Protein AF-A0A1F6V9I6-F1 (afdb_monomer_lite)

Structure (mmCIF, N/CA/C/O backbone):
data_AF-A0A1F6V9I6-F1
#
_entry.id   AF-A0A1F6V9I6-F1
#
loop_
_atom_site.group_PDB
_atom_site.id
_atom_site.type_symbol
_atom_site.label_atom_id
_atom_site.label_alt_id
_atom_site.label_comp_id
_atom_site.label_asym_id
_atom_site.label_entity_id
_atom_site.label_seq_id
_atom_site.pdbx_PDB_ins_code
_atom_site.Cartn_x
_atom_site.Cartn_y
_atom_site.Cartn_z
_atom_site.occupancy
_atom_site.B_iso_or_equiv
_atom_site.auth_seq_id
_atom_site.auth_comp_id
_atom_site.auth_asym_id
_atom_site.auth_atom_id
_atom_site.pdbx_PDB_model_num
ATOM 1 N N . MET A 1 1 ? 4.305 24.380 83.249 1.00 54.69 1 MET A N 1
ATOM 2 C CA . MET A 1 1 ? 4.618 24.625 81.819 1.00 54.69 1 MET A CA 1
ATOM 3 C C . MET A 1 1 ? 4.677 23.326 81.005 1.00 54.69 1 MET A C 1
ATOM 5 O O . MET A 1 1 ? 4.136 23.290 79.911 1.00 54.69 1 MET A O 1
ATOM 9 N N . VAL A 1 2 ? 5.207 22.235 81.571 1.00 45.09 2 VAL A N 1
ATOM 10 C CA . VAL A 1 2 ? 5.324 20.909 80.924 1.00 45.09 2 VAL A CA 1
ATOM 11 C C . VAL A 1 2 ? 3.971 20.216 80.643 1.00 45.09 2 VAL A C 1
ATOM 13 O O . VAL A 1 2 ? 3.809 19.581 79.607 1.00 45.09 2 VAL A O 1
ATOM 16 N N . SER A 1 3 ? 2.940 20.412 81.479 1.00 45.44 3 SER A N 1
ATOM 17 C CA . SER A 1 3 ? 1.628 19.756 81.287 1.00 45.44 3 SER A CA 1
ATOM 18 C C . SER A 1 3 ? 0.784 20.307 80.125 1.00 45.44 3 SER A C 1
ATOM 20 O O . SER A 1 3 ? -0.089 19.604 79.619 1.00 45.44 3 SER A O 1
ATOM 22 N N . LYS A 1 4 ? 1.047 21.540 79.662 1.00 49.19 4 LYS A N 1
ATOM 23 C CA . LYS A 1 4 ? 0.379 22.122 78.479 1.00 49.19 4 LYS A CA 1
ATOM 24 C C . LYS A 1 4 ? 1.001 21.644 77.158 1.00 49.19 4 LYS A C 1
ATOM 26 O O . LYS A 1 4 ? 0.289 21.546 76.167 1.00 49.19 4 LYS A O 1
ATOM 31 N N . LEU A 1 5 ? 2.287 21.283 77.157 1.00 43.84 5 LEU A N 1
ATOM 32 C CA . LEU A 1 5 ? 2.992 20.750 75.982 1.00 43.84 5 LEU A CA 1
ATOM 33 C C . LEU A 1 5 ? 2.576 19.306 75.653 1.00 43.84 5 LEU A C 1
ATOM 35 O O . LEU A 1 5 ? 2.439 18.959 74.484 1.00 43.84 5 LEU A O 1
ATOM 39 N N . ILE A 1 6 ? 2.264 18.497 76.670 1.00 48.75 6 ILE A N 1
ATOM 40 C CA . ILE A 1 6 ? 1.869 17.089 76.492 1.00 48.75 6 ILE A CA 1
ATOM 41 C C . ILE A 1 6 ? 0.435 16.956 75.940 1.00 48.75 6 ILE A C 1
ATOM 43 O O . ILE A 1 6 ? 0.177 16.102 75.096 1.00 48.75 6 ILE A O 1
ATOM 47 N N . LYS A 1 7 ? -0.493 17.847 76.326 1.00 47.56 7 LYS A N 1
ATOM 48 C CA . LYS A 1 7 ? -1.860 17.866 75.761 1.00 47.56 7 LYS A CA 1
ATOM 49 C C . LYS A 1 7 ? -1.914 18.344 74.301 1.00 47.56 7 LYS A C 1
ATOM 51 O O . LYS A 1 7 ? -2.787 17.908 73.561 1.00 47.56 7 LYS A O 1
ATOM 56 N N . SER A 1 8 ? -0.983 19.203 73.879 1.00 44.88 8 SER A N 1
ATOM 57 C CA . SER A 1 8 ? -0.901 19.697 72.494 1.00 44.88 8 SER A CA 1
ATOM 58 C C . SER A 1 8 ? -0.361 18.632 71.530 1.00 44.88 8 SER A C 1
ATOM 60 O O . SER A 1 8 ? -0.883 18.465 70.431 1.00 44.88 8 SER A O 1
ATOM 62 N N . ALA A 1 9 ? 0.631 17.847 71.967 1.00 45.38 9 ALA A N 1
ATOM 63 C CA . ALA A 1 9 ? 1.192 16.757 71.170 1.00 45.38 9 ALA A CA 1
ATOM 64 C C . ALA A 1 9 ? 0.187 15.607 70.962 1.00 45.38 9 ALA A C 1
ATOM 66 O O . ALA A 1 9 ? 0.050 15.112 69.847 1.00 45.38 9 ALA A O 1
ATOM 67 N N . GLY A 1 10 ? -0.581 15.232 71.994 1.00 45.25 10 GLY A N 1
ATOM 68 C CA . GLY A 1 10 ? -1.571 14.147 71.902 1.00 45.25 10 GLY A CA 1
ATOM 69 C C . GLY A 1 10 ? -2.687 14.394 70.877 1.00 45.25 10 GLY A C 1
ATOM 70 O O . GLY A 1 10 ? -3.061 13.482 70.143 1.00 45.25 10 GLY A O 1
ATOM 71 N N . ASN A 1 11 ? -3.163 15.637 70.746 1.00 49.22 11 ASN A N 1
ATOM 72 C CA . ASN A 1 11 ? -4.188 15.984 69.754 1.00 49.22 11 ASN A CA 1
ATOM 73 C C . ASN A 1 11 ? -3.636 16.061 68.319 1.00 49.22 11 ASN A C 1
ATOM 75 O O . ASN A 1 11 ? -4.383 15.845 67.366 1.00 49.22 11 ASN A O 1
ATOM 79 N N . PHE A 1 12 ? -2.337 16.327 68.153 1.00 49.72 12 PHE A N 1
ATOM 80 C CA . PHE A 1 12 ? -1.690 16.347 66.839 1.00 49.72 12 PHE A CA 1
ATOM 81 C C . PHE A 1 12 ? -1.492 14.931 66.279 1.00 49.72 12 PHE A C 1
ATOM 83 O O . PHE A 1 12 ? -1.698 14.708 65.088 1.00 49.72 12 PHE A O 1
ATOM 90 N N . PHE A 1 13 ? -1.188 13.955 67.141 1.00 49.62 13 PHE A N 1
ATOM 91 C CA . PHE A 1 13 ? -1.059 12.550 66.738 1.00 49.62 13 PHE A CA 1
ATOM 92 C C . PHE A 1 13 ? -2.401 11.902 66.367 1.00 49.62 13 PHE A C 1
ATOM 94 O O . PHE A 1 13 ? -2.455 11.133 65.411 1.00 49.62 13 PHE A O 1
ATOM 101 N N . ILE A 1 14 ? -3.498 12.260 67.043 1.00 50.84 14 ILE A N 1
ATOM 102 C CA . ILE A 1 14 ? -4.840 11.740 66.718 1.00 50.84 14 ILE A CA 1
ATOM 103 C C . ILE A 1 14 ? -5.373 12.354 65.408 1.00 50.84 14 ILE A C 1
ATOM 105 O O . ILE A 1 14 ? -5.975 11.646 64.605 1.00 50.84 14 ILE A O 1
ATOM 109 N N . SER A 1 15 ? -5.082 13.632 65.132 1.00 47.75 15 SER A N 1
ATOM 110 C CA . SER A 1 15 ? -5.437 14.284 63.858 1.00 47.75 15 SER A CA 1
ATOM 111 C C . SER A 1 15 ? -4.600 13.761 62.675 1.00 47.75 15 SER A C 1
ATOM 113 O O . SER A 1 15 ? -5.128 13.534 61.588 1.00 47.75 15 SER A O 1
ATOM 115 N N . ALA A 1 16 ? -3.311 13.469 62.893 1.00 46.62 16 ALA A N 1
ATOM 116 C CA . ALA A 1 16 ? -2.439 12.876 61.876 1.00 46.62 16 ALA A CA 1
ATOM 117 C C . ALA A 1 16 ? -2.793 11.407 61.556 1.00 46.62 16 ALA A C 1
ATOM 119 O O . ALA A 1 16 ? -2.753 11.014 60.390 1.00 46.62 16 ALA A O 1
ATOM 120 N N . MET A 1 17 ? -3.214 10.607 62.548 1.00 49.53 17 MET A N 1
ATOM 121 C CA . MET A 1 17 ? -3.713 9.237 62.318 1.00 49.53 17 MET A CA 1
ATOM 122 C C . MET A 1 17 ? -5.068 9.201 61.595 1.00 49.53 17 MET A C 1
ATOM 124 O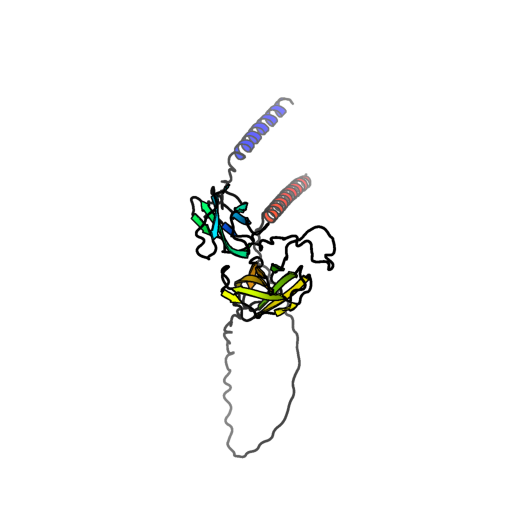 O . MET A 1 17 ? -5.318 8.281 60.813 1.00 49.53 17 MET A O 1
ATOM 128 N N . LEU A 1 18 ? -5.929 10.206 61.796 1.00 49.06 18 LEU A N 1
ATOM 129 C CA . LEU A 1 18 ? -7.195 10.317 61.062 1.00 49.06 18 LEU A CA 1
ATOM 130 C C . LEU A 1 18 ? -6.988 10.769 59.601 1.00 49.06 18 LEU A C 1
ATOM 132 O O . LEU A 1 18 ? -7.775 10.418 58.730 1.00 49.06 18 LEU A O 1
ATOM 136 N N . PHE A 1 19 ? -5.904 11.498 59.307 1.00 44.12 19 PHE A N 1
ATOM 137 C CA . PHE A 1 19 ? -5.571 11.923 57.940 1.00 44.12 19 PHE A CA 1
ATOM 138 C C . PHE A 1 19 ? -4.830 10.836 57.137 1.00 44.12 19 PHE A C 1
ATOM 140 O O . PHE A 1 19 ? -5.019 10.727 55.928 1.00 44.12 19 PHE A O 1
ATOM 147 N N . MET A 1 20 ? -4.046 9.971 57.797 1.00 46.97 20 MET A N 1
ATOM 148 C CA . MET A 1 20 ? -3.380 8.829 57.143 1.00 46.97 20 MET A CA 1
ATOM 149 C C . MET A 1 20 ? -4.317 7.654 56.828 1.00 46.97 20 MET A C 1
ATOM 151 O O . MET A 1 20 ? -4.019 6.862 55.940 1.00 46.97 20 MET A O 1
ATOM 155 N N . THR A 1 21 ? -5.465 7.551 57.500 1.00 48.53 21 THR A N 1
ATOM 156 C CA . THR A 1 21 ? -6.497 6.544 57.185 1.00 48.53 21 THR A CA 1
ATOM 157 C C . THR A 1 21 ? -7.455 6.995 56.076 1.00 48.53 21 THR A C 1
ATOM 159 O O . THR A 1 21 ? -8.122 6.157 55.475 1.00 48.53 21 THR A O 1
ATOM 162 N N . PHE A 1 22 ? -7.461 8.285 55.718 1.00 46.94 22 PHE A N 1
ATOM 163 C CA . PHE A 1 22 ? -8.220 8.807 54.574 1.00 46.94 22 PHE A CA 1
ATOM 164 C C . PHE A 1 22 ? -7.444 8.749 53.243 1.00 46.94 22 PHE A C 1
ATOM 166 O O . PHE A 1 22 ? -8.030 8.890 52.174 1.00 46.94 22 PHE A O 1
ATOM 173 N N . LEU A 1 23 ? -6.137 8.458 53.282 1.00 45.91 23 LEU A N 1
ATOM 174 C CA . LEU A 1 23 ? -5.317 8.194 52.091 1.00 45.91 23 LEU A CA 1
ATOM 175 C C . LEU A 1 23 ? -5.289 6.702 51.694 1.00 45.91 23 LEU A C 1
ATOM 177 O O . LEU A 1 23 ? -4.452 6.290 50.897 1.00 45.91 23 LEU A O 1
ATOM 181 N N . GLY A 1 24 ? -6.173 5.884 52.276 1.00 51.41 24 GLY A N 1
ATOM 182 C CA . GLY A 1 24 ? -6.215 4.433 52.080 1.00 51.41 24 GLY A CA 1
ATOM 183 C C . GLY A 1 24 ? -7.187 3.927 51.010 1.00 51.41 24 GLY A C 1
ATOM 184 O O . GLY A 1 24 ? -7.148 2.740 50.709 1.00 51.41 24 GLY A O 1
ATOM 185 N N . VAL A 1 25 ? -8.064 4.763 50.432 1.00 56.50 25 VAL A N 1
ATOM 186 C CA . VAL A 1 25 ? -9.070 4.284 49.454 1.00 56.50 25 VAL A CA 1
ATOM 187 C C . VAL A 1 25 ? -9.441 5.323 48.386 1.00 56.50 25 VAL A C 1
ATOM 189 O O . VAL A 1 25 ? -10.599 5.463 48.011 1.00 56.50 25 VAL A O 1
ATOM 192 N N . LEU A 1 26 ? -8.461 6.033 47.824 1.00 46.31 26 LEU A N 1
ATOM 193 C CA . LEU A 1 26 ? -8.601 6.501 46.437 1.00 46.31 26 LEU A CA 1
ATOM 194 C C . LEU A 1 26 ? -7.887 5.504 45.523 1.00 46.31 26 LEU A C 1
ATOM 196 O O . LEU A 1 26 ? -6.981 5.847 44.769 1.00 46.31 26 LEU A O 1
ATOM 200 N N . SER A 1 27 ? -8.294 4.234 45.619 1.00 51.44 27 SER A N 1
ATOM 201 C CA . SER A 1 27 ? -8.120 3.312 44.504 1.00 51.44 27 SER A CA 1
ATOM 202 C C . SER A 1 27 ? -9.088 3.797 43.434 1.00 51.44 27 SER A C 1
ATOM 204 O O . SER A 1 27 ? -10.265 3.444 43.428 1.00 51.44 27 SER A O 1
ATOM 206 N N . PHE A 1 28 ? -8.618 4.701 42.576 1.00 59.03 28 PHE A N 1
ATOM 207 C CA . PHE A 1 28 ? -9.262 4.863 41.287 1.00 59.03 28 PHE A CA 1
ATOM 208 C C . PHE A 1 28 ? -9.167 3.488 40.630 1.00 59.03 28 PHE A C 1
ATOM 210 O O . PHE A 1 28 ? -8.044 2.978 40.517 1.00 59.03 28 PHE A O 1
ATOM 217 N N . PRO A 1 29 ? -10.287 2.839 40.268 1.00 54.62 29 PRO A N 1
ATOM 218 C CA . PRO A 1 29 ? -10.189 1.645 39.455 1.00 54.62 29 PRO A CA 1
ATOM 219 C C . PRO A 1 29 ? -9.348 2.036 38.244 1.00 54.62 29 PRO A C 1
ATOM 221 O O . PRO A 1 29 ? -9.664 3.005 37.549 1.00 54.62 29 PRO A O 1
ATOM 224 N N . ILE A 1 30 ? -8.236 1.332 38.033 1.00 54.12 30 ILE A N 1
ATOM 225 C CA . ILE A 1 30 ? -7.592 1.347 36.728 1.00 54.12 30 ILE A CA 1
ATOM 226 C C . ILE A 1 30 ? -8.654 0.745 35.820 1.00 54.12 30 ILE A C 1
ATOM 228 O O . ILE A 1 30 ? -8.862 -0.466 35.812 1.00 54.12 30 ILE A O 1
ATOM 232 N N . VAL A 1 31 ? -9.404 1.604 35.136 1.00 57.91 31 VAL A N 1
ATOM 233 C CA . VAL A 1 31 ? -10.254 1.177 34.036 1.00 57.91 31 VAL A CA 1
ATOM 234 C C . VAL A 1 31 ? -9.270 0.813 32.936 1.00 57.91 31 VAL A C 1
ATOM 236 O O . VAL A 1 31 ? -8.832 1.665 32.166 1.00 57.91 31 VAL A O 1
ATOM 239 N N . ALA A 1 32 ? -8.815 -0.439 32.950 1.00 63.69 32 ALA A N 1
ATOM 240 C CA . ALA A 1 32 ? -8.103 -1.001 31.821 1.00 63.69 32 ALA A CA 1
ATOM 241 C C . ALA A 1 32 ? -9.049 -0.892 30.621 1.00 63.69 32 ALA A C 1
ATOM 243 O O . ALA A 1 32 ? -10.215 -1.282 30.723 1.00 63.69 32 ALA A O 1
ATOM 244 N N . LYS A 1 33 ? -8.570 -0.300 29.519 1.00 69.56 33 LYS A N 1
ATOM 245 C CA . LYS A 1 33 ? -9.283 -0.331 28.237 1.00 69.56 33 LYS A CA 1
ATOM 246 C C . LYS A 1 33 ? -9.625 -1.802 27.975 1.00 69.56 33 LYS A C 1
ATOM 248 O O . LYS A 1 33 ? -8.724 -2.638 28.041 1.00 69.56 33 LYS A O 1
ATOM 253 N N . ALA A 1 34 ? -10.909 -2.104 27.779 1.00 84.56 34 ALA A N 1
ATOM 254 C CA . ALA A 1 34 ? -11.326 -3.447 27.399 1.00 84.56 34 ALA A CA 1
ATOM 255 C C . ALA A 1 34 ? -10.571 -3.849 26.126 1.00 84.56 34 ALA A C 1
ATOM 257 O O . ALA A 1 34 ? -10.345 -2.994 25.265 1.00 84.56 34 ALA A O 1
ATOM 258 N N . ALA A 1 35 ? -10.139 -5.106 26.061 1.00 91.94 35 ALA A N 1
ATOM 259 C CA . ALA A 1 35 ? -9.544 -5.634 24.846 1.00 91.94 35 ALA A CA 1
ATOM 260 C C . ALA A 1 35 ? -10.548 -5.543 23.687 1.00 91.94 35 ALA A C 1
ATOM 262 O O . ALA A 1 35 ? -11.757 -5.572 23.915 1.00 91.94 35 ALA A O 1
ATOM 263 N N . ASP A 1 36 ? -10.025 -5.393 22.477 1.00 94.69 36 ASP A N 1
ATOM 264 C CA . ASP A 1 36 ? -10.797 -5.346 21.237 1.00 94.69 36 ASP A CA 1
ATOM 265 C C . ASP A 1 36 ? -10.050 -6.137 20.153 1.00 94.69 36 ASP A C 1
ATOM 267 O O . ASP A 1 36 ? -8.875 -6.497 20.336 1.00 94.69 36 ASP A O 1
ATOM 271 N N . GLU A 1 37 ? -10.712 -6.384 19.024 1.00 94.62 37 GLU A N 1
ATOM 272 C CA . GLU A 1 37 ? -10.066 -6.969 17.848 1.00 94.62 37 GLU A CA 1
ATOM 273 C C . GLU A 1 37 ? -8.861 -6.107 17.410 1.00 94.62 37 GLU A C 1
ATOM 275 O O . GLU A 1 37 ? -8.811 -4.900 17.690 1.00 94.62 37 GLU A O 1
ATOM 280 N N . PRO A 1 38 ? -7.827 -6.694 16.787 1.00 97.81 38 PRO A N 1
ATOM 281 C CA . PRO A 1 38 ? -6.629 -5.938 16.445 1.00 97.81 38 PRO A CA 1
ATOM 282 C C . PRO A 1 38 ? -6.897 -4.913 15.327 1.00 97.81 38 PRO A C 1
ATOM 284 O O . PRO A 1 38 ? -7.819 -5.072 14.542 1.00 97.81 38 PRO A O 1
ATOM 287 N N . ASP A 1 39 ? -6.070 -3.870 15.226 1.00 95.50 39 ASP A N 1
ATOM 288 C CA . ASP A 1 39 ? -6.073 -2.914 14.100 1.00 95.50 39 ASP A CA 1
ATOM 289 C C . ASP A 1 39 ? -4.791 -3.077 13.273 1.00 95.50 39 ASP A C 1
ATOM 291 O O . ASP A 1 39 ? -3.678 -2.840 13.758 1.00 95.50 39 ASP A O 1
ATOM 295 N N . THR A 1 40 ? -4.943 -3.503 12.022 1.00 96.94 40 THR A N 1
ATOM 296 C CA . THR A 1 40 ? -3.872 -3.952 11.135 1.00 96.94 40 THR A CA 1
ATOM 297 C C . THR A 1 40 ? -3.761 -3.086 9.888 1.00 96.94 40 THR A C 1
ATOM 299 O O . THR A 1 40 ? -4.678 -2.909 9.092 1.00 96.94 40 THR A O 1
ATOM 302 N N . THR A 1 41 ? -2.550 -2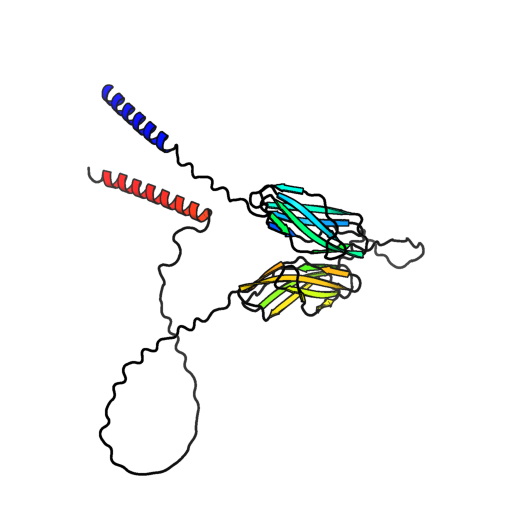.597 9.634 1.00 88.00 41 THR A N 1
ATOM 303 C CA . THR A 1 41 ? -2.209 -1.829 8.436 1.00 88.00 41 THR A CA 1
ATOM 304 C C . THR A 1 41 ? -1.101 -2.523 7.648 1.00 88.00 41 THR A C 1
ATOM 306 O O . THR A 1 41 ? 0.041 -2.608 8.110 1.00 88.00 41 THR A O 1
ATOM 309 N N . THR A 1 42 ? -1.402 -2.936 6.415 1.00 91.56 42 THR A N 1
ATOM 310 C CA . THR A 1 42 ? -0.388 -3.348 5.432 1.00 91.56 42 THR A CA 1
ATOM 311 C C . THR A 1 42 ? 0.388 -2.125 4.939 1.00 91.56 42 THR A C 1
ATOM 313 O O . THR A 1 42 ? -0.203 -1.098 4.602 1.00 91.56 42 THR A O 1
ATOM 316 N N . ARG A 1 43 ? 1.719 -2.219 4.872 1.00 85.00 43 ARG A N 1
ATOM 317 C CA . ARG A 1 43 ? 2.610 -1.166 4.367 1.00 85.00 43 ARG A CA 1
ATOM 318 C C . ARG A 1 43 ? 3.404 -1.659 3.165 1.00 85.00 43 ARG A C 1
ATOM 320 O O . ARG A 1 43 ? 3.589 -2.856 2.985 1.00 85.00 43 ARG A O 1
ATOM 327 N N . SER A 1 44 ? 3.869 -0.722 2.344 1.00 77.94 44 SER A N 1
ATOM 328 C CA . SER A 1 44 ? 4.604 -1.013 1.110 1.00 77.94 44 SER A CA 1
ATOM 329 C C . SER A 1 44 ? 5.800 -1.932 1.355 1.00 77.94 44 SER A C 1
ATOM 331 O O . SER A 1 44 ? 6.508 -1.789 2.355 1.00 77.94 44 SER A O 1
ATOM 333 N N . ALA A 1 45 ? 6.016 -2.876 0.438 1.00 78.50 45 ALA A N 1
ATOM 334 C CA . ALA A 1 45 ? 7.180 -3.749 0.475 1.00 78.50 45 ALA A CA 1
ATOM 335 C C . ALA A 1 45 ? 8.462 -2.942 0.213 1.00 78.50 45 ALA A C 1
ATOM 337 O O . ALA A 1 45 ? 8.442 -1.926 -0.485 1.00 78.50 45 ALA A O 1
ATOM 338 N N . THR A 1 46 ? 9.572 -3.390 0.785 1.00 78.81 46 THR A N 1
ATOM 339 C CA . THR A 1 46 ? 10.900 -2.777 0.647 1.00 78.81 46 THR A CA 1
ATOM 340 C C . THR A 1 46 ? 11.935 -3.848 0.316 1.00 78.81 46 THR A C 1
ATOM 342 O O . THR A 1 46 ? 11.640 -5.041 0.392 1.00 78.81 46 THR A O 1
ATOM 345 N N . ASN A 1 47 ? 13.154 -3.439 -0.060 1.00 76.00 47 ASN A N 1
ATOM 346 C CA . ASN A 1 47 ? 14.261 -4.350 -0.395 1.00 76.00 47 ASN A CA 1
ATOM 347 C C . ASN A 1 47 ? 13.832 -5.482 -1.346 1.00 76.00 47 ASN A C 1
ATOM 349 O O . ASN A 1 47 ? 14.145 -6.654 -1.109 1.00 76.00 47 ASN A O 1
ATOM 353 N N . VAL A 1 48 ? 13.056 -5.110 -2.364 1.00 81.38 48 VAL A N 1
ATOM 354 C CA . VAL A 1 48 ? 12.625 -6.011 -3.426 1.00 81.38 48 VAL A CA 1
ATOM 355 C C . VAL A 1 48 ? 13.838 -6.312 -4.296 1.00 81.38 48 VAL A C 1
ATOM 357 O O . VAL A 1 48 ? 14.602 -5.409 -4.616 1.00 81.38 48 VAL A O 1
ATOM 360 N N . THR A 1 49 ? 14.038 -7.589 -4.590 1.00 82.25 49 THR A N 1
ATOM 361 C CA . THR A 1 49 ? 15.017 -8.085 -5.552 1.00 82.25 49 THR A CA 1
ATOM 362 C C . THR A 1 49 ? 14.282 -8.937 -6.589 1.00 82.25 49 THR A C 1
ATOM 364 O O . THR A 1 49 ? 13.061 -9.099 -6.541 1.00 82.25 49 THR A O 1
ATOM 367 N N . ASP A 1 50 ? 15.017 -9.519 -7.520 1.00 82.06 50 ASP A N 1
ATOM 368 C CA . ASP A 1 50 ? 14.568 -10.569 -8.437 1.00 82.06 50 ASP A CA 1
ATOM 369 C C . ASP A 1 50 ? 13.961 -11.804 -7.739 1.00 82.06 50 ASP A C 1
ATOM 371 O O . ASP A 1 50 ? 12.964 -12.353 -8.207 1.00 82.06 50 ASP A O 1
ATOM 375 N N . GLU A 1 51 ? 14.508 -12.207 -6.590 1.00 91.25 51 GLU A N 1
ATOM 376 C CA . GLU A 1 51 ? 14.116 -13.440 -5.888 1.00 91.25 51 GLU A CA 1
ATOM 377 C C . GLU A 1 51 ? 13.497 -13.223 -4.493 1.00 91.25 51 GLU A C 1
ATOM 379 O O . GLU A 1 51 ? 13.171 -14.190 -3.792 1.00 91.25 51 GLU A O 1
ATOM 384 N N . SER A 1 52 ? 13.353 -11.975 -4.031 1.00 89.81 52 SER A N 1
ATOM 385 C CA . SER A 1 52 ? 12.944 -11.692 -2.647 1.00 89.81 52 SER A CA 1
ATOM 386 C C . SER A 1 52 ? 12.282 -10.331 -2.442 1.00 89.81 52 SER A C 1
ATOM 388 O O . SER A 1 52 ? 12.415 -9.433 -3.263 1.00 89.81 52 SER A O 1
ATOM 390 N N . ALA A 1 53 ? 11.591 -10.160 -1.314 1.00 87.19 53 ALA A N 1
ATOM 391 C CA . ALA A 1 53 ? 11.080 -8.867 -0.856 1.00 87.19 53 ALA A CA 1
ATOM 392 C C . ALA A 1 53 ? 10.914 -8.851 0.669 1.00 87.19 53 ALA A C 1
ATOM 394 O O . ALA A 1 53 ? 10.765 -9.903 1.290 1.00 87.19 53 ALA A O 1
ATOM 395 N N . VAL A 1 54 ? 10.923 -7.666 1.283 1.00 89.88 54 VAL A N 1
ATOM 396 C CA . VAL A 1 54 ? 10.547 -7.466 2.692 1.00 89.88 54 VAL A CA 1
ATOM 397 C C . VAL A 1 54 ? 9.132 -6.897 2.747 1.00 89.88 54 VAL A C 1
ATOM 399 O O . VAL A 1 54 ? 8.883 -5.793 2.264 1.00 89.88 54 VAL A O 1
ATOM 402 N N . LEU A 1 55 ? 8.201 -7.658 3.322 1.00 95.38 55 LEU A N 1
ATOM 403 C CA . LEU A 1 55 ? 6.822 -7.237 3.561 1.00 95.38 55 LEU A CA 1
ATOM 404 C C . LEU A 1 55 ? 6.752 -6.463 4.876 1.00 95.38 55 LEU A C 1
ATOM 406 O O . LEU A 1 55 ? 7.354 -6.888 5.858 1.00 95.38 55 LEU A O 1
ATOM 410 N N . ASN A 1 56 ? 6.022 -5.345 4.905 1.00 89.56 56 ASN A N 1
ATOM 411 C CA . ASN A 1 56 ? 5.970 -4.445 6.059 1.00 89.56 56 ASN A CA 1
ATOM 412 C C . ASN A 1 56 ? 4.531 -4.273 6.564 1.00 89.56 56 ASN A C 1
ATOM 414 O O . ASN A 1 56 ? 3.590 -4.153 5.778 1.00 89.56 56 ASN A O 1
ATOM 418 N N . GLY A 1 57 ? 4.358 -4.192 7.882 1.00 93.69 57 GLY A N 1
ATOM 419 C CA . GLY A 1 57 ? 3.054 -4.057 8.523 1.00 93.69 57 GLY A CA 1
ATOM 420 C C . GLY A 1 57 ? 3.113 -3.288 9.841 1.00 93.69 57 GLY A C 1
ATOM 421 O O . GLY A 1 57 ? 4.174 -3.089 10.439 1.00 93.69 57 GLY A O 1
ATOM 422 N N . ARG A 1 58 ? 1.950 -2.822 10.295 1.00 94.81 58 ARG A N 1
ATOM 423 C CA . ARG A 1 58 ? 1.734 -2.259 11.633 1.00 94.81 58 ARG A CA 1
ATOM 424 C C . ARG A 1 58 ? 0.481 -2.880 12.223 1.00 94.81 58 ARG A C 1
ATOM 426 O O . ARG A 1 58 ? -0.529 -2.926 11.536 1.00 94.81 58 ARG A O 1
ATOM 433 N N . VAL A 1 59 ? 0.555 -3.290 13.481 1.00 98.12 59 VAL A N 1
ATOM 434 C CA . VAL A 1 59 ? -0.570 -3.863 14.224 1.00 98.12 59 VAL A CA 1
ATOM 435 C C . VAL A 1 59 ? -0.699 -3.146 15.557 1.00 98.12 59 VAL A C 1
ATOM 437 O O . VAL A 1 59 ? 0.313 -2.882 16.208 1.00 98.12 59 VAL A O 1
ATOM 440 N N . ASP A 1 60 ? -1.921 -2.825 15.958 1.00 96.69 60 ASP A N 1
ATOM 441 C CA . ASP A 1 60 ? -2.292 -2.523 17.336 1.00 96.69 60 ASP A CA 1
ATOM 442 C C . ASP A 1 60 ? -3.104 -3.686 17.904 1.00 96.69 60 ASP A C 1
ATOM 444 O O . ASP A 1 60 ? -4.189 -3.977 17.415 1.00 96.69 60 ASP A O 1
ATOM 448 N N . GLY A 1 61 ? -2.576 -4.359 18.931 1.00 96.19 61 GLY A N 1
ATOM 449 C CA . GLY A 1 61 ? -3.268 -5.477 19.578 1.00 96.19 61 GLY A CA 1
ATOM 450 C C . GLY A 1 61 ? -4.458 -5.069 20.450 1.00 96.19 61 GLY A C 1
ATOM 451 O O . GLY A 1 61 ? -5.086 -5.929 21.063 1.00 96.19 61 GLY A O 1
ATOM 452 N N . ASN A 1 62 ? -4.740 -3.766 20.565 1.00 95.38 62 ASN A N 1
ATOM 453 C CA . ASN A 1 62 ? -5.914 -3.212 21.239 1.00 95.38 62 ASN A CA 1
ATOM 454 C C . ASN A 1 62 ? -6.138 -3.701 22.682 1.00 95.38 62 ASN A C 1
ATOM 456 O O . ASN A 1 62 ? -7.253 -3.674 23.193 1.00 95.38 62 ASN A O 1
ATOM 460 N N . GLY A 1 63 ? -5.068 -4.060 23.395 1.00 94.31 63 GLY A N 1
ATOM 461 C CA . GLY A 1 63 ? -5.131 -4.526 24.780 1.00 94.31 63 GLY A CA 1
ATOM 462 C C . GLY A 1 63 ? -5.138 -6.049 24.951 1.00 94.31 63 GLY A C 1
ATOM 463 O O . GLY A 1 63 ? -4.935 -6.500 26.078 1.00 94.31 63 GLY A O 1
ATOM 464 N N . ALA A 1 64 ? -5.256 -6.835 23.876 1.00 96.25 64 ALA A N 1
ATOM 465 C CA . ALA A 1 64 ? -5.167 -8.299 23.897 1.00 96.25 64 ALA A CA 1
ATOM 466 C C . ALA A 1 64 ? -3.883 -8.820 23.240 1.00 96.25 64 ALA A C 1
ATOM 468 O O . ALA A 1 64 ? -3.338 -8.232 22.308 1.00 96.25 64 ALA A O 1
ATOM 469 N N . TYR A 1 65 ? -3.368 -9.943 23.740 1.00 97.50 65 TYR A N 1
ATOM 470 C CA . TYR A 1 65 ? -2.154 -10.552 23.203 1.00 97.50 65 TYR A CA 1
ATOM 471 C C . TYR A 1 65 ? -2.383 -11.023 21.761 1.00 97.50 65 TYR A C 1
ATOM 473 O O . TYR A 1 65 ? -3.180 -11.923 21.528 1.00 97.50 65 TYR A O 1
ATOM 481 N N . THR A 1 66 ? -1.693 -10.390 20.812 1.00 98.38 66 THR A N 1
ATOM 482 C CA . THR A 1 66 ? -1.980 -10.514 19.377 1.00 98.38 66 THR A CA 1
ATOM 483 C C . THR A 1 66 ? -0.817 -11.153 18.616 1.00 98.38 66 THR A C 1
ATOM 485 O O . THR A 1 66 ? 0.356 -10.840 18.878 1.00 98.38 66 THR A O 1
ATOM 488 N N . TYR A 1 67 ? -1.151 -12.004 17.646 1.00 98.50 67 TYR A N 1
ATOM 489 C CA . TYR A 1 67 ? -0.243 -12.553 16.636 1.00 98.50 67 TYR A CA 1
ATOM 490 C C . TYR A 1 67 ? -0.486 -11.881 15.284 1.00 98.50 67 TYR A C 1
ATOM 492 O O . TYR A 1 67 ? -1.585 -11.400 15.027 1.00 98.50 67 TYR A O 1
ATOM 500 N N . ALA A 1 68 ? 0.532 -11.832 14.425 1.00 98.62 68 ALA A N 1
ATOM 501 C CA . ALA A 1 68 ? 0.405 -11.278 13.081 1.00 98.62 68 ALA A CA 1
ATOM 502 C C . ALA A 1 68 ? 1.265 -12.018 12.057 1.00 98.62 68 ALA A C 1
ATOM 504 O O . ALA A 1 68 ? 2.338 -12.515 12.390 1.00 98.62 68 ALA A O 1
ATOM 505 N N . TRP A 1 69 ? 0.823 -12.033 10.804 1.00 98.75 69 TRP A N 1
ATOM 506 C CA . TRP A 1 69 ? 1.536 -12.622 9.669 1.00 98.75 69 TRP A CA 1
ATOM 507 C C . TRP A 1 69 ? 1.204 -11.866 8.379 1.00 98.75 69 TRP A C 1
ATOM 509 O O . TRP A 1 69 ? 0.413 -10.917 8.377 1.00 98.75 69 TRP A O 1
ATOM 519 N N . PHE A 1 70 ? 1.826 -12.267 7.272 1.00 98.75 70 PHE A N 1
ATOM 520 C CA . PHE A 1 70 ? 1.428 -11.834 5.938 1.00 98.75 70 PHE A CA 1
ATOM 521 C C . PHE A 1 70 ? 0.855 -13.001 5.148 1.00 98.75 70 PHE A C 1
ATOM 523 O O . PHE A 1 70 ? 1.440 -14.081 5.118 1.00 98.75 70 PHE A O 1
ATOM 530 N N . GLU A 1 71 ? -0.237 -12.740 4.441 1.00 98.50 71 GLU A N 1
ATOM 531 C CA . GLU A 1 71 ? -0.667 -13.556 3.309 1.00 98.50 71 GLU A CA 1
ATOM 532 C C . GLU A 1 71 ? -0.158 -12.917 2.019 1.00 98.50 71 GLU A C 1
ATOM 534 O O . GLU A 1 71 ? -0.147 -11.686 1.896 1.00 98.50 71 GLU A O 1
ATOM 539 N N . TRP A 1 72 ? 0.273 -13.729 1.061 1.00 98.12 72 TRP A N 1
ATOM 540 C CA . TRP A 1 72 ? 0.843 -13.263 -0.196 1.00 98.12 72 TRP A CA 1
ATOM 541 C C . TRP A 1 72 ? 0.616 -14.260 -1.335 1.00 98.12 72 TRP A C 1
ATOM 543 O O . TRP A 1 72 ? 0.225 -15.400 -1.121 1.00 98.12 72 TRP A O 1
ATOM 553 N N . GLY A 1 73 ? 0.810 -13.820 -2.574 1.00 95.31 73 GLY A N 1
ATOM 554 C CA . GLY A 1 73 ? 0.643 -14.672 -3.750 1.00 95.31 73 GLY A CA 1
ATOM 555 C C . GLY A 1 73 ? 0.889 -13.920 -5.051 1.00 95.31 73 GLY A C 1
ATOM 556 O O . GLY A 1 73 ? 1.123 -12.713 -5.050 1.00 95.31 73 GLY A O 1
ATOM 557 N N . ARG A 1 74 ? 0.847 -14.624 -6.184 1.00 91.12 74 ARG A N 1
ATOM 558 C CA . ARG A 1 74 ? 0.927 -14.010 -7.532 1.00 91.12 74 ARG A CA 1
ATOM 559 C C . ARG A 1 74 ? -0.423 -13.458 -8.008 1.00 91.12 74 ARG A C 1
ATOM 561 O O . ARG A 1 74 ? -0.499 -12.724 -8.991 1.00 91.12 74 ARG A O 1
ATOM 568 N N . ASP A 1 75 ? -1.461 -13.766 -7.248 1.00 87.25 75 ASP A N 1
ATOM 569 C CA . ASP A 1 75 ? -2.866 -13.528 -7.516 1.00 87.25 75 ASP A CA 1
ATOM 570 C C . ASP A 1 75 ? -3.460 -12.846 -6.274 1.00 87.25 75 ASP A C 1
ATOM 572 O O . ASP A 1 75 ? -2.862 -12.852 -5.195 1.00 87.25 75 ASP A O 1
ATOM 576 N N . ARG A 1 76 ? -4.651 -12.252 -6.390 1.00 82.75 76 ARG A N 1
ATOM 577 C CA . ARG A 1 7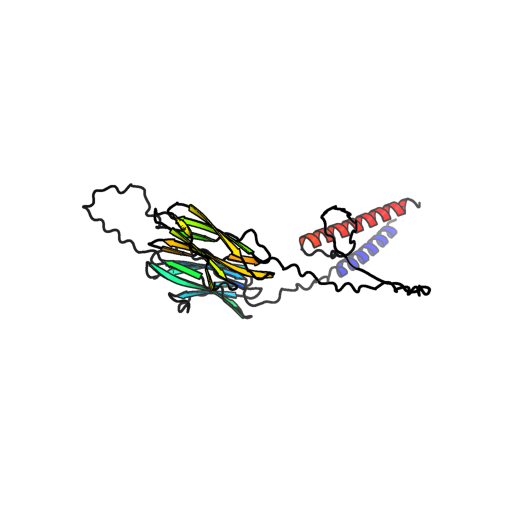6 ? -5.289 -11.552 -5.256 1.00 82.75 76 ARG A CA 1
ATOM 578 C C . ARG A 1 76 ? -5.934 -12.485 -4.226 1.00 82.75 76 ARG A C 1
ATOM 580 O O . ARG A 1 76 ? -6.424 -11.979 -3.219 1.00 82.75 76 ARG A O 1
ATOM 587 N N . ASP A 1 77 ? -5.907 -13.792 -4.470 1.00 86.00 77 ASP A N 1
ATOM 588 C CA . ASP A 1 77 ? -6.423 -14.815 -3.556 1.00 86.00 77 ASP A CA 1
ATOM 589 C C . ASP A 1 77 ? -5.435 -15.144 -2.417 1.00 86.00 77 ASP A C 1
ATOM 591 O O . ASP A 1 77 ? -5.861 -15.627 -1.374 1.00 86.00 77 ASP A O 1
ATOM 595 N N . LEU A 1 78 ? -4.159 -14.743 -2.560 1.00 93.00 78 LEU A N 1
ATOM 596 C CA . LEU A 1 78 ? -3.107 -14.800 -1.530 1.00 93.00 78 LEU A CA 1
ATOM 597 C C . LEU A 1 78 ? -2.898 -16.198 -0.912 1.00 93.00 78 LEU A C 1
ATOM 599 O O . LEU A 1 78 ? -2.965 -16.371 0.302 1.00 93.00 78 LEU A O 1
ATOM 603 N N . ASP A 1 79 ? -2.628 -17.187 -1.763 1.00 93.12 79 ASP A N 1
ATOM 604 C CA . ASP A 1 79 ? -2.562 -18.608 -1.388 1.00 93.12 79 ASP A CA 1
ATOM 605 C C . ASP A 1 79 ? -1.405 -18.995 -0.440 1.00 93.12 79 ASP A C 1
ATOM 607 O O . ASP A 1 79 ? -1.399 -20.108 0.092 1.00 93.12 79 ASP A O 1
ATOM 611 N N . ASP A 1 80 ? -0.424 -18.114 -0.225 1.00 97.44 80 ASP A N 1
ATOM 612 C CA . ASP A 1 80 ? 0.732 -18.349 0.640 1.00 97.44 80 ASP A CA 1
ATOM 613 C C . ASP A 1 80 ? 0.661 -17.511 1.927 1.00 97.44 80 ASP A C 1
ATOM 615 O O . ASP A 1 80 ? 0.100 -16.417 1.969 1.00 97.44 80 ASP A O 1
ATOM 619 N N . SER A 1 81 ? 1.279 -18.004 3.004 1.00 98.06 81 SER A N 1
ATOM 620 C CA . SER A 1 81 ? 1.377 -17.300 4.290 1.00 98.06 81 SER A CA 1
ATOM 621 C C . SER A 1 81 ? 2.787 -17.363 4.862 1.00 98.06 81 SER A C 1
ATOM 623 O O . SER A 1 81 ? 3.522 -18.331 4.657 1.00 98.06 81 SER A O 1
ATOM 625 N N . THR A 1 82 ? 3.186 -16.319 5.582 1.00 98.50 82 THR A N 1
ATOM 626 C CA . THR A 1 82 ? 4.410 -16.335 6.388 1.00 98.50 82 THR A CA 1
ATOM 627 C C . THR A 1 82 ? 4.177 -17.045 7.721 1.00 98.50 82 THR A C 1
ATOM 629 O O . THR A 1 82 ? 3.060 -17.415 8.061 1.00 98.50 82 THR A O 1
ATOM 632 N N . PHE A 1 83 ? 5.242 -17.206 8.506 1.00 96.56 83 PHE A N 1
ATOM 633 C CA . PHE A 1 83 ? 5.113 -17.563 9.916 1.00 96.56 83 PHE A CA 1
ATOM 634 C C . PHE A 1 83 ? 4.522 -16.401 10.729 1.00 96.56 83 PHE A C 1
ATOM 636 O O . PHE A 1 83 ? 4.681 -15.233 10.356 1.00 96.56 83 PHE A O 1
ATOM 643 N N . ASP A 1 84 ? 3.907 -16.736 11.862 1.00 96.75 84 ASP A N 1
ATOM 644 C CA . ASP A 1 84 ? 3.340 -15.760 12.789 1.00 96.75 84 ASP A CA 1
ATOM 645 C C . ASP A 1 84 ? 4.422 -15.103 13.649 1.00 96.75 84 ASP A C 1
ATOM 647 O O . ASP A 1 84 ? 5.390 -15.734 14.090 1.00 96.75 84 ASP A O 1
ATOM 651 N N . VAL A 1 85 ? 4.221 -13.827 13.959 1.00 97.38 85 VAL A N 1
ATOM 652 C CA . VAL A 1 85 ? 5.022 -13.071 14.918 1.00 97.38 85 VAL A CA 1
ATOM 653 C C . VAL A 1 85 ? 4.163 -12.567 16.065 1.00 97.38 85 VAL A C 1
ATOM 655 O O . VAL A 1 85 ? 3.010 -12.179 15.898 1.00 97.38 85 VAL A O 1
ATOM 658 N N . VAL A 1 86 ? 4.757 -12.514 17.255 1.00 98.00 86 VAL A N 1
ATOM 659 C CA . VAL A 1 86 ? 4.111 -11.924 18.428 1.00 98.00 86 VAL A CA 1
ATOM 660 C C . VAL A 1 86 ? 4.176 -10.398 18.346 1.00 98.00 86 VAL A C 1
ATOM 662 O O . VAL A 1 86 ? 5.261 -9.791 18.339 1.00 98.00 86 VAL A O 1
ATOM 665 N N . ILE A 1 87 ? 2.999 -9.777 18.363 1.00 97.25 87 ILE A N 1
ATOM 666 C CA . ILE A 1 87 ? 2.822 -8.330 18.504 1.00 97.25 87 ILE A CA 1
ATOM 667 C C . ILE A 1 87 ? 2.695 -7.950 19.982 1.00 97.25 87 ILE A C 1
ATOM 669 O O . ILE A 1 87 ? 3.321 -6.984 20.424 1.00 97.25 87 ILE A O 1
ATOM 673 N N . GLY A 1 88 ? 1.965 -8.754 20.760 1.00 95.25 88 GLY A N 1
ATOM 674 C CA . GLY A 1 88 ? 1.580 -8.430 22.135 1.00 95.25 88 GLY A CA 1
ATOM 675 C C . GLY A 1 88 ? 0.300 -7.591 22.173 1.00 95.25 88 GLY A C 1
ATOM 676 O O . GLY A 1 88 ? -0.472 -7.614 21.224 1.00 95.25 88 GLY A O 1
ATOM 677 N N . SER A 1 89 ? 0.059 -6.875 23.273 1.00 94.88 89 SER A N 1
ATOM 678 C CA . SER A 1 89 ? -1.186 -6.117 23.494 1.00 94.88 89 SER A CA 1
ATOM 679 C C . SER A 1 89 ? -1.158 -4.654 23.064 1.00 94.88 89 SER A C 1
ATOM 681 O O . SER A 1 89 ? -2.163 -3.959 23.193 1.00 94.88 89 SER A O 1
ATOM 683 N N . GLY A 1 90 ? -0.013 -4.167 22.588 1.00 92.69 90 GLY A N 1
ATOM 684 C CA . GLY A 1 90 ? 0.158 -2.784 22.156 1.00 92.69 90 GLY A CA 1
ATOM 685 C C . GLY A 1 90 ? 0.368 -2.653 20.653 1.00 92.69 90 GLY A C 1
ATOM 686 O O . GLY A 1 90 ? 0.251 -3.610 19.891 1.00 92.69 90 GLY A O 1
ATOM 687 N N . THR A 1 91 ? 0.751 -1.449 20.241 1.00 96.00 91 THR A N 1
ATOM 688 C CA . THR A 1 91 ? 1.119 -1.160 18.858 1.00 96.00 91 THR A CA 1
ATOM 689 C C . THR A 1 91 ? 2.557 -1.570 18.544 1.00 96.00 91 THR A C 1
ATOM 691 O O . THR A 1 91 ? 3.490 -1.161 19.240 1.00 96.00 91 THR A O 1
ATOM 694 N N . LYS A 1 92 ? 2.767 -2.263 17.421 1.00 94.88 92 LYS A N 1
ATOM 695 C CA . LYS A 1 92 ? 4.094 -2.607 16.903 1.00 94.88 92 LYS A CA 1
ATOM 696 C C . LYS A 1 92 ? 4.128 -2.593 15.372 1.00 94.88 92 LYS A C 1
ATOM 698 O O . LYS A 1 92 ? 3.156 -2.943 14.709 1.00 94.88 92 LYS A O 1
ATOM 703 N N . ASN A 1 93 ? 5.269 -2.205 14.804 1.00 92.19 93 ASN A N 1
ATOM 704 C CA . ASN A 1 93 ? 5.572 -2.483 13.398 1.00 92.19 93 ASN A CA 1
ATOM 705 C C . ASN A 1 93 ? 6.254 -3.852 13.295 1.00 92.19 93 ASN A C 1
ATOM 707 O O . ASN A 1 93 ? 7.042 -4.206 14.175 1.00 92.19 93 ASN A O 1
ATOM 711 N N . PHE A 1 94 ? 5.991 -4.587 12.223 1.00 97.25 94 PHE A N 1
ATOM 712 C CA . PHE A 1 94 ? 6.658 -5.853 11.943 1.00 97.25 94 PHE A CA 1
ATOM 713 C C . PHE A 1 94 ? 6.962 -5.982 10.453 1.00 97.25 94 PHE A C 1
ATOM 715 O O . PHE A 1 94 ? 6.287 -5.377 9.615 1.00 97.25 94 PHE A O 1
ATOM 722 N N . ASP A 1 95 ? 7.990 -6.760 10.145 1.00 95.94 95 ASP A N 1
ATOM 723 C CA . ASP A 1 95 ? 8.429 -7.030 8.789 1.00 95.94 95 ASP A CA 1
ATOM 724 C C . ASP A 1 95 ? 8.892 -8.480 8.649 1.00 95.94 95 ASP A C 1
ATOM 726 O O . ASP A 1 95 ? 9.388 -9.085 9.603 1.00 95.94 95 ASP A O 1
ATOM 730 N N . ILE A 1 96 ? 8.668 -9.057 7.468 1.00 97.50 96 ILE A N 1
ATOM 731 C CA . ILE A 1 96 ? 9.086 -10.423 7.140 1.00 97.50 96 ILE A CA 1
ATOM 732 C C . ILE A 1 96 ? 9.647 -10.439 5.721 1.00 97.50 96 ILE A C 1
ATOM 734 O O . ILE A 1 96 ? 9.007 -9.983 4.772 1.00 97.50 96 ILE A O 1
ATOM 738 N N . ARG A 1 97 ? 10.853 -10.996 5.566 1.00 96.44 97 ARG A N 1
ATOM 739 C CA . ARG A 1 97 ? 11.454 -11.255 4.255 1.00 96.44 97 ARG A CA 1
ATOM 740 C C . ARG A 1 97 ? 10.905 -12.554 3.673 1.00 96.44 97 ARG A C 1
ATOM 742 O O . ARG A 1 97 ? 11.043 -13.604 4.294 1.00 96.44 97 ARG A O 1
ATOM 749 N N . ILE A 1 98 ? 10.365 -12.480 2.463 1.00 97.75 98 ILE A N 1
ATOM 750 C CA . ILE A 1 98 ? 10.001 -13.635 1.637 1.00 97.75 98 ILE A CA 1
ATOM 751 C C . ILE A 1 98 ? 11.064 -13.850 0.555 1.00 97.75 98 ILE A C 1
ATOM 753 O O . ILE A 1 98 ? 11.672 -12.894 0.066 1.00 97.75 98 ILE A O 1
ATOM 757 N N . THR A 1 99 ? 11.330 -15.110 0.219 1.00 96.00 99 THR A N 1
ATOM 758 C CA . THR A 1 99 ? 12.375 -15.537 -0.726 1.00 96.00 99 THR A CA 1
ATOM 759 C C . THR A 1 99 ? 11.837 -16.601 -1.683 1.00 96.00 99 THR A C 1
ATOM 761 O O . THR A 1 99 ? 10.750 -17.136 -1.472 1.00 96.00 99 THR A O 1
ATOM 764 N N . GLY A 1 100 ? 12.595 -16.918 -2.738 1.00 92.44 100 GLY A N 1
ATOM 765 C CA . GLY A 1 100 ? 12.173 -17.887 -3.757 1.00 92.44 100 GLY A CA 1
ATOM 766 C C . GLY A 1 100 ? 11.118 -17.325 -4.709 1.00 92.44 100 GLY A C 1
ATOM 767 O O . GLY A 1 100 ? 10.340 -18.077 -5.299 1.00 92.44 100 GLY A O 1
ATOM 768 N N . LEU A 1 101 ? 11.065 -15.998 -4.832 1.00 94.12 101 LEU A N 1
ATOM 769 C CA . LEU A 1 101 ? 10.184 -15.328 -5.772 1.00 94.12 101 LEU A CA 1
ATOM 770 C C . LEU A 1 101 ? 10.709 -15.507 -7.196 1.00 94.12 101 LEU A C 1
ATOM 772 O O . LEU A 1 101 ? 11.898 -15.706 -7.422 1.00 94.12 101 LEU A O 1
ATOM 776 N N . ARG A 1 102 ? 9.801 -15.448 -8.166 1.00 89.94 102 ARG A N 1
ATOM 777 C CA . ARG A 1 102 ? 10.174 -15.423 -9.579 1.00 89.94 102 ARG A CA 1
ATOM 778 C C . ARG A 1 102 ? 10.534 -14.000 -9.957 1.00 89.94 102 ARG A C 1
ATOM 780 O O . ARG A 1 102 ? 9.788 -13.091 -9.603 1.00 89.94 102 ARG A O 1
ATOM 787 N N . GLU A 1 103 ? 11.595 -13.826 -10.728 1.00 83.62 103 GLU A N 1
ATOM 788 C CA . GLU A 1 103 ? 11.969 -12.541 -11.320 1.00 83.62 103 GLU A CA 1
ATOM 789 C C . GLU A 1 103 ? 10.827 -11.932 -12.149 1.00 83.62 103 GLU A C 1
ATOM 791 O O . GLU A 1 103 ? 9.953 -12.637 -12.672 1.00 83.62 103 GLU A O 1
ATOM 796 N N . ASN A 1 104 ? 10.837 -10.607 -12.292 1.00 78.12 104 ASN A N 1
ATOM 797 C CA . ASN A 1 104 ? 9.931 -9.838 -13.145 1.00 78.12 104 ASN A CA 1
ATOM 798 C C . ASN A 1 104 ? 8.427 -10.090 -12.901 1.00 78.12 104 ASN A C 1
ATOM 800 O O . ASN A 1 104 ? 7.596 -9.840 -13.786 1.00 78.12 104 ASN A O 1
ATOM 804 N N . THR A 1 105 ? 8.064 -10.583 -11.718 1.00 80.88 105 THR A N 1
ATOM 805 C CA . THR A 1 105 ? 6.737 -11.109 -11.387 1.00 80.88 105 THR A CA 1
ATOM 806 C C . THR A 1 105 ? 6.064 -10.222 -10.346 1.00 80.88 105 THR A C 1
ATOM 808 O O . THR A 1 105 ? 6.670 -9.829 -9.351 1.00 80.88 105 THR A O 1
ATOM 811 N N . THR A 1 106 ? 4.796 -9.874 -10.579 1.00 81.94 106 THR A N 1
ATOM 812 C CA . THR A 1 106 ? 3.990 -9.132 -9.603 1.00 81.94 106 THR A CA 1
ATOM 813 C C . THR A 1 106 ? 3.476 -10.075 -8.525 1.00 81.94 106 THR A C 1
ATOM 815 O O . THR A 1 106 ? 2.923 -11.129 -8.829 1.00 81.94 106 THR A O 1
ATOM 818 N N . TYR A 1 107 ? 3.632 -9.657 -7.275 1.00 88.88 107 TYR A N 1
ATOM 819 C CA . TYR A 1 107 ? 3.101 -10.322 -6.096 1.00 88.88 107 TYR A CA 1
ATOM 820 C C . TYR A 1 107 ? 2.164 -9.377 -5.348 1.00 88.88 107 TYR A C 1
ATOM 822 O O . TYR A 1 107 ? 2.389 -8.165 -5.295 1.00 88.88 107 TYR A O 1
ATOM 830 N N . TYR A 1 108 ? 1.118 -9.941 -4.761 1.00 90.44 108 TYR A N 1
ATOM 831 C CA . TYR A 1 108 ? 0.160 -9.279 -3.887 1.00 90.44 108 TYR A CA 1
ATOM 832 C C . TYR A 1 108 ? 0.368 -9.765 -2.458 1.00 90.44 108 TYR A C 1
ATOM 834 O O . TYR A 1 108 ? 0.788 -10.902 -2.253 1.00 90.44 108 TYR A O 1
ATOM 842 N N . PHE A 1 109 ? 0.092 -8.915 -1.472 1.00 96.62 109 PHE A N 1
ATOM 843 C CA . PHE A 1 109 ? 0.211 -9.278 -0.063 1.00 96.62 109 PHE A CA 1
ATOM 844 C C . PHE A 1 109 ? -0.692 -8.432 0.838 1.00 96.62 109 PHE A C 1
ATOM 846 O O . PHE A 1 109 ? -1.032 -7.297 0.492 1.00 96.62 109 PHE A O 1
ATOM 853 N N . ARG A 1 110 ? -1.052 -8.958 2.012 1.00 97.56 110 ARG A N 1
ATOM 854 C CA . ARG A 1 110 ? -1.706 -8.217 3.104 1.00 97.56 110 ARG A CA 1
ATOM 855 C C . ARG A 1 110 ? -1.155 -8.644 4.459 1.00 97.56 110 ARG A C 1
ATOM 857 O O . ARG A 1 110 ? -0.794 -9.803 4.629 1.00 97.56 110 ARG A O 1
ATOM 864 N N . ALA A 1 111 ? -1.115 -7.722 5.415 1.00 97.25 111 ALA A N 1
ATOM 865 C CA . ALA A 1 111 ? -0.897 -8.051 6.820 1.00 97.25 111 ALA A CA 1
ATOM 866 C C . ALA A 1 111 ? -2.204 -8.556 7.448 1.00 97.25 111 ALA A C 1
ATOM 868 O O . ALA A 1 111 ? -3.279 -8.043 7.127 1.00 97.25 111 ALA A O 1
ATOM 869 N N . ILE A 1 112 ? -2.107 -9.523 8.354 1.00 98.50 112 ILE A N 1
ATOM 870 C CA . ILE A 1 112 ? -3.219 -10.031 9.164 1.00 98.50 112 ILE A CA 1
ATOM 871 C C . ILE A 1 112 ? -2.789 -10.036 10.621 1.00 98.50 112 ILE A C 1
ATOM 873 O O . ILE A 1 112 ? -1.619 -10.293 10.909 1.00 98.50 112 ILE A O 1
ATOM 877 N N . ALA A 1 113 ? -3.727 -9.754 11.521 1.00 98.44 113 ALA A N 1
ATOM 878 C CA . ALA A 1 113 ? -3.539 -9.962 12.945 1.00 98.44 113 ALA A CA 1
ATOM 879 C C . ALA A 1 113 ? -4.739 -10.666 13.576 1.00 98.44 113 ALA A C 1
ATOM 881 O O . ALA A 1 113 ? -5.880 -10.459 13.163 1.00 98.44 113 ALA A O 1
ATOM 882 N N . GLU A 1 114 ? -4.466 -11.467 14.601 1.00 98.56 114 GLU A N 1
ATOM 883 C CA . GLU A 1 114 ? -5.460 -12.249 15.334 1.00 98.56 114 GLU A CA 1
ATOM 884 C C . GLU A 1 114 ? -5.187 -12.202 16.839 1.00 98.56 114 GLU A C 1
ATOM 886 O O . GLU A 1 114 ? -4.041 -12.309 17.295 1.00 98.56 114 GLU A O 1
ATOM 891 N N . ASN A 1 115 ? -6.260 -12.051 17.607 1.00 97.81 115 ASN A N 1
ATOM 892 C CA . ASN A 1 115 ? -6.285 -12.212 19.053 1.00 97.81 115 ASN A CA 1
ATOM 893 C C . ASN A 1 115 ? -7.601 -12.888 19.484 1.00 97.81 115 ASN A C 1
ATOM 895 O O . ASN A 1 115 ? -8.435 -13.228 18.647 1.00 97.81 115 ASN A O 1
ATOM 899 N N . ASP A 1 116 ? -7.794 -13.076 20.791 1.00 97.69 116 ASP A N 1
ATOM 900 C CA . ASP A 1 116 ? -8.989 -13.746 21.330 1.00 97.69 116 ASP A CA 1
ATOM 901 C C . ASP A 1 116 ? -10.310 -12.986 21.059 1.00 97.69 116 ASP A C 1
ATOM 903 O O . ASP A 1 116 ? -11.385 -13.570 21.197 1.00 97.69 116 ASP A O 1
ATOM 907 N N . GLU A 1 117 ? -10.245 -11.709 20.664 1.00 97.44 117 GLU A N 1
ATOM 908 C CA . GLU A 1 117 ? -11.411 -10.871 20.358 1.00 97.44 117 GLU A CA 1
ATOM 909 C C . GLU A 1 117 ? -11.770 -10.882 18.860 1.00 97.44 117 GLU A C 1
ATOM 911 O O . GLU A 1 117 ? -12.930 -10.661 18.510 1.00 97.44 117 GLU A O 1
ATOM 916 N N . GLY A 1 118 ? -10.818 -11.171 17.962 1.00 97.25 118 GLY A N 1
ATOM 917 C CA . GLY A 1 118 ? -11.092 -11.219 16.526 1.00 97.25 118 GLY A CA 1
ATOM 918 C C . GLY A 1 118 ? -9.871 -11.271 15.607 1.00 97.25 118 GLY A C 1
ATOM 919 O O . GLY A 1 118 ? -8.722 -11.387 16.036 1.00 97.25 118 GLY A O 1
ATOM 920 N N . ILE A 1 119 ? -10.152 -11.174 14.303 1.00 97.81 119 ILE A N 1
ATOM 921 C CA . ILE A 1 119 ? -9.159 -11.159 13.221 1.00 97.81 119 ILE A CA 1
ATOM 922 C C . ILE A 1 119 ? -9.368 -9.904 12.385 1.00 97.81 119 ILE A C 1
ATOM 924 O O . ILE A 1 119 ? -10.431 -9.748 11.780 1.00 97.81 119 ILE A O 1
ATOM 928 N N . ASP A 1 120 ? -8.314 -9.109 12.224 1.00 97.50 120 ASP A N 1
ATOM 929 C CA . ASP A 1 120 ? -8.304 -7.984 11.296 1.00 97.50 120 ASP A CA 1
ATOM 930 C C . ASP A 1 120 ? -7.359 -8.223 10.114 1.00 97.50 120 ASP A C 1
ATOM 932 O O . ASP A 1 120 ? -6.295 -8.839 10.227 1.00 97.50 120 ASP A O 1
ATOM 936 N N . ARG A 1 121 ? -7.782 -7.749 8.941 1.00 97.25 121 ARG A N 1
ATOM 937 C CA . ARG A 1 121 ? -7.086 -7.939 7.667 1.00 97.25 121 ARG A CA 1
ATOM 938 C C . ARG A 1 121 ? -6.789 -6.583 7.057 1.00 97.25 121 ARG A C 1
ATOM 940 O O . ARG A 1 121 ? -7.691 -5.881 6.600 1.00 97.25 121 ARG A O 1
ATOM 947 N N . GLY A 1 122 ? -5.502 -6.277 6.951 1.00 88.25 122 GLY A N 1
ATOM 948 C CA . GLY A 1 122 ? -5.032 -5.089 6.262 1.00 88.25 122 GLY A CA 1
ATOM 949 C C . GLY A 1 122 ? -5.388 -5.088 4.771 1.00 88.25 122 GLY A C 1
ATOM 950 O O . GLY A 1 122 ? -5.802 -6.088 4.173 1.00 88.25 122 GLY A O 1
ATOM 951 N N . SER A 1 123 ? -5.182 -3.938 4.130 1.00 82.69 123 SER A N 1
ATOM 952 C CA . SER A 1 123 ? -5.376 -3.790 2.687 1.00 82.69 123 SER A CA 1
ATOM 953 C C . SER A 1 123 ? -4.413 -4.668 1.879 1.00 82.69 123 SER A C 1
ATOM 955 O O . SER A 1 123 ? -3.280 -4.921 2.289 1.00 82.69 123 SER A O 1
ATOM 957 N N . ILE A 1 124 ? -4.852 -5.115 0.699 1.00 86.31 124 ILE A N 1
ATOM 958 C CA . ILE A 1 124 ? -3.979 -5.827 -0.241 1.00 86.31 124 ILE A CA 1
ATOM 959 C C . ILE A 1 124 ? -3.119 -4.808 -0.990 1.00 86.31 124 ILE A C 1
ATOM 961 O O . ILE A 1 124 ? -3.649 -3.981 -1.737 1.00 86.31 124 ILE A O 1
ATOM 965 N N . LEU A 1 125 ? -1.803 -4.910 -0.834 1.00 78.75 125 LEU A N 1
ATOM 966 C CA . LEU A 1 125 ? -0.802 -4.180 -1.608 1.00 78.75 125 LEU A CA 1
ATOM 967 C C . LEU A 1 125 ? -0.119 -5.114 -2.613 1.00 78.75 125 LEU A C 1
ATOM 969 O O . LEU A 1 125 ? -0.380 -6.314 -2.645 1.00 78.75 125 LEU A O 1
ATOM 973 N N . SER A 1 126 ? 0.731 -4.555 -3.471 1.00 82.50 126 SER A N 1
ATOM 974 C CA . SER A 1 126 ? 1.483 -5.319 -4.466 1.00 82.50 126 SER A CA 1
ATOM 975 C C . SER A 1 126 ? 2.878 -4.750 -4.670 1.00 82.50 126 SER A C 1
ATOM 977 O O . SER A 1 126 ? 3.068 -3.541 -4.556 1.00 82.50 126 SER A O 1
ATOM 979 N N . PHE A 1 127 ? 3.819 -5.605 -5.045 1.00 80.50 127 PHE A N 1
ATOM 980 C CA . PHE A 1 127 ? 5.151 -5.234 -5.522 1.00 80.50 127 PHE A CA 1
ATOM 981 C C . PHE A 1 127 ? 5.511 -6.100 -6.736 1.00 80.50 127 PHE A C 1
ATOM 983 O O . PHE A 1 127 ? 4.821 -7.077 -7.033 1.00 80.50 127 PHE A O 1
ATOM 990 N N . ARG A 1 128 ? 6.568 -5.742 -7.464 1.00 81.44 128 ARG A N 1
ATOM 991 C CA . ARG A 1 128 ? 7.083 -6.542 -8.577 1.00 81.44 128 ARG A CA 1
ATOM 992 C C . ARG A 1 128 ? 8.560 -6.804 -8.351 1.00 81.44 128 ARG A C 1
ATOM 994 O O . ARG A 1 128 ? 9.279 -5.859 -8.064 1.00 81.44 128 ARG A O 1
ATOM 1001 N N . THR A 1 129 ? 8.973 -8.060 -8.457 1.00 78.75 129 THR A N 1
ATOM 1002 C CA . THR A 1 129 ? 10.385 -8.444 -8.390 1.00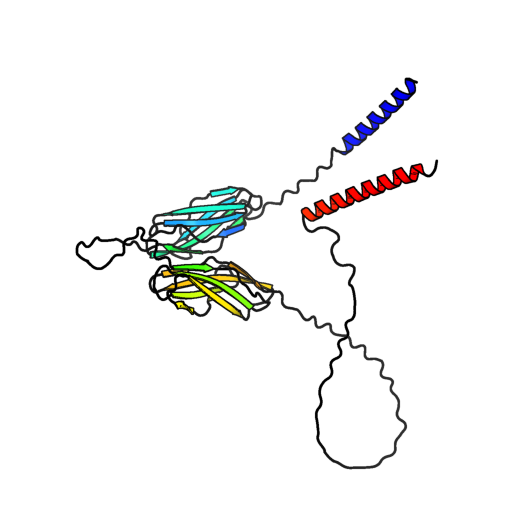 78.75 129 THR A CA 1
ATOM 1003 C C . THR A 1 129 ? 11.166 -7.907 -9.583 1.00 78.75 129 THR A C 1
ATOM 1005 O O . THR A 1 129 ? 10.615 -7.733 -10.679 1.00 78.75 129 THR A O 1
ATOM 1008 N N . ASP A 1 130 ? 12.459 -7.683 -9.376 1.00 76.75 130 ASP A N 1
ATOM 1009 C CA . ASP A 1 130 ? 13.352 -7.213 -10.431 1.00 76.75 130 ASP A CA 1
ATOM 1010 C C . ASP A 1 130 ? 13.524 -8.283 -11.513 1.00 76.75 130 ASP A C 1
ATOM 1012 O O . ASP A 1 130 ? 13.221 -9.465 -11.325 1.00 76.75 130 ASP A O 1
ATOM 1016 N N . ARG A 1 131 ? 14.006 -7.877 -12.686 1.00 75.69 131 ARG A N 1
ATOM 1017 C CA . ARG A 1 131 ? 14.446 -8.826 -13.713 1.00 75.69 131 ARG A CA 1
ATOM 1018 C C . ARG A 1 131 ? 15.831 -9.335 -13.341 1.00 75.69 131 ARG A C 1
ATOM 1020 O O . ARG A 1 131 ? 16.703 -8.529 -13.030 1.00 75.69 131 ARG A O 1
ATOM 1027 N N . TYR A 1 132 ? 16.057 -10.637 -13.467 1.00 62.22 132 TYR A N 1
ATOM 1028 C CA . TYR A 1 132 ? 17.404 -11.181 -13.400 1.00 62.22 132 TYR A CA 1
ATOM 1029 C C . TYR A 1 132 ? 18.189 -10.728 -14.635 1.00 62.22 132 TYR A C 1
ATOM 1031 O O . TYR A 1 132 ? 17.903 -11.137 -15.764 1.00 62.22 132 TYR A O 1
ATOM 1039 N N . SER A 1 133 ? 19.161 -9.837 -14.450 1.00 57.25 133 SER A N 1
ATOM 1040 C CA . SER A 1 133 ? 20.095 -9.461 -15.509 1.00 57.25 133 SER A CA 1
ATOM 1041 C C . SER A 1 133 ? 21.310 -10.381 -15.452 1.00 57.25 133 SER A C 1
ATOM 1043 O O . SER A 1 133 ? 22.247 -10.199 -14.678 1.00 57.25 133 SER A O 1
ATOM 1045 N N . ASN A 1 134 ? 21.297 -11.405 -16.302 1.00 49.72 134 ASN A N 1
ATOM 1046 C CA . ASN A 1 134 ? 22.464 -12.249 -16.503 1.00 49.72 134 ASN A CA 1
ATOM 1047 C C . ASN A 1 134 ? 23.460 -11.466 -17.375 1.00 49.72 134 ASN A C 1
ATOM 1049 O O . ASN A 1 134 ? 23.341 -11.450 -18.600 1.00 49.72 134 ASN A O 1
ATOM 1053 N N . PHE A 1 135 ? 24.402 -10.752 -16.754 1.00 50.38 135 PHE A N 1
ATOM 1054 C CA . PHE A 1 135 ? 25.490 -10.097 -17.481 1.00 50.38 135 PHE A CA 1
ATOM 1055 C C . PHE A 1 135 ? 26.416 -11.175 -18.058 1.00 50.38 135 PHE A C 1
ATOM 1057 O O . PHE A 1 135 ? 27.342 -11.645 -17.398 1.00 50.38 135 PHE A O 1
ATOM 1064 N N . TYR A 1 136 ? 26.151 -11.589 -19.298 1.00 40.94 136 TYR A N 1
ATOM 1065 C CA . TYR A 1 136 ? 27.151 -12.265 -20.113 1.00 40.94 136 TYR A CA 1
ATOM 1066 C C . TYR A 1 136 ? 28.221 -11.228 -20.460 1.00 40.94 136 TYR A C 1
ATOM 1068 O O . TYR A 1 136 ? 27.935 -10.239 -21.131 1.00 40.94 136 TYR A O 1
ATOM 1076 N N . TYR A 1 137 ? 29.443 -11.436 -19.970 1.00 41.12 137 TYR A N 1
ATOM 1077 C CA . TYR A 1 137 ? 30.613 -10.758 -20.514 1.00 41.12 137 TYR A CA 1
ATOM 1078 C C . TYR A 1 137 ? 30.816 -11.293 -21.931 1.00 41.12 137 TYR A C 1
ATOM 1080 O O . TYR A 1 137 ? 31.379 -12.372 -22.106 1.00 41.12 137 TYR A O 1
ATOM 1088 N N . ASP A 1 138 ? 30.291 -10.583 -22.925 1.00 41.25 138 ASP A N 1
ATOM 1089 C CA . ASP A 1 138 ? 30.737 -10.767 -24.299 1.00 41.25 138 ASP A CA 1
ATOM 1090 C C . ASP A 1 138 ? 32.066 -10.011 -24.430 1.00 41.25 138 ASP A C 1
ATOM 1092 O O . ASP A 1 138 ? 32.135 -8.810 -24.162 1.00 41.25 138 ASP A O 1
ATOM 1096 N N . GLU A 1 139 ? 33.146 -10.729 -24.734 1.00 51.84 139 GLU A N 1
ATOM 1097 C CA . GLU A 1 139 ? 34.511 -10.183 -24.780 1.00 51.84 139 GLU A CA 1
ATOM 1098 C C . GLU A 1 139 ? 34.716 -9.200 -25.954 1.00 51.84 139 GLU A C 1
ATOM 1100 O O . GLU A 1 139 ? 35.741 -8.521 -26.007 1.00 51.84 139 GLU A O 1
ATOM 1105 N N . ASP A 1 140 ? 33.733 -9.073 -26.855 1.00 49.00 140 ASP A N 1
ATOM 1106 C CA . ASP A 1 140 ? 33.908 -8.441 -28.166 1.00 49.00 140 ASP A CA 1
ATOM 1107 C C . ASP A 1 140 ? 33.150 -7.113 -28.400 1.00 49.00 140 ASP A C 1
ATOM 1109 O O . ASP A 1 140 ? 33.308 -6.529 -29.476 1.00 49.00 140 ASP A O 1
ATOM 1113 N N . ASP A 1 141 ? 32.386 -6.561 -27.441 1.00 46.38 141 ASP A N 1
ATOM 1114 C CA . ASP A 1 141 ? 31.633 -5.310 -27.682 1.00 46.38 141 ASP A CA 1
ATOM 1115 C C . ASP A 1 141 ? 32.329 -4.052 -27.124 1.00 46.38 141 ASP A C 1
ATOM 1117 O O . ASP A 1 141 ? 32.167 -3.612 -25.982 1.00 46.38 141 ASP A O 1
ATOM 1121 N N . TYR A 1 142 ? 33.168 -3.467 -27.976 1.00 43.81 142 TYR A N 1
ATOM 1122 C CA . TYR A 1 142 ? 33.914 -2.240 -27.730 1.00 43.81 142 TYR A CA 1
ATOM 1123 C C . TYR A 1 142 ? 33.062 -1.012 -28.085 1.00 43.81 142 TYR A C 1
ATOM 1125 O O . TYR A 1 142 ? 33.286 -0.423 -29.135 1.00 43.81 142 TYR A O 1
ATOM 1133 N N . TYR A 1 143 ? 32.120 -0.572 -27.238 1.00 34.59 143 TYR A N 1
ATOM 1134 C CA . TYR A 1 143 ? 31.602 0.811 -27.294 1.00 34.59 143 TYR A CA 1
ATOM 1135 C C . TYR A 1 143 ? 31.059 1.298 -25.929 1.00 34.59 143 TYR A C 1
ATOM 1137 O O . TYR A 1 143 ? 29.969 0.949 -25.495 1.00 34.59 143 TYR A O 1
ATOM 1145 N N . TYR A 1 144 ? 31.874 2.123 -25.257 1.00 38.06 144 TYR A N 1
ATOM 1146 C CA . TYR A 1 144 ? 31.611 2.991 -24.092 1.00 38.06 144 TYR A CA 1
ATOM 1147 C C . TYR A 1 144 ? 30.577 2.531 -23.042 1.00 38.06 144 TYR A C 1
ATOM 1149 O O . TYR A 1 144 ? 29.512 3.130 -22.897 1.00 38.06 144 TYR A O 1
ATOM 1157 N N . SER A 1 145 ? 30.964 1.581 -22.184 1.00 34.06 145 SER A N 1
ATOM 1158 C CA . SER A 1 145 ? 30.446 1.548 -20.810 1.00 34.06 145 SER A CA 1
ATOM 1159 C C . SER A 1 145 ? 31.205 2.584 -19.981 1.00 34.06 145 SER A C 1
ATOM 1161 O O . SER A 1 145 ? 32.410 2.458 -19.740 1.00 34.06 145 SER A O 1
ATOM 1163 N N . ASN A 1 146 ? 30.512 3.644 -19.574 1.00 37.34 146 ASN A N 1
ATOM 1164 C CA . ASN A 1 146 ? 31.049 4.581 -18.601 1.00 37.34 146 ASN A CA 1
ATOM 1165 C C . ASN A 1 146 ? 31.093 3.880 -17.239 1.00 37.34 146 ASN A C 1
ATOM 1167 O O . ASN A 1 146 ? 30.067 3.645 -16.606 1.00 37.34 146 ASN A O 1
ATOM 1171 N N . ASN A 1 147 ? 32.311 3.553 -16.812 1.00 48.28 147 ASN A N 1
ATOM 1172 C CA . ASN A 1 147 ? 32.662 3.151 -15.456 1.00 48.28 147 ASN A CA 1
ATOM 1173 C C . ASN A 1 147 ? 32.131 4.159 -14.418 1.00 48.28 147 ASN A C 1
ATOM 1175 O O . ASN A 1 147 ? 32.713 5.233 -14.281 1.00 48.28 147 ASN A O 1
ATOM 1179 N N . ASP A 1 148 ? 31.110 3.770 -13.647 1.00 41.00 148 ASP A N 1
ATOM 1180 C CA . ASP A 1 148 ? 31.105 3.906 -12.181 1.00 41.00 148 ASP A CA 1
ATOM 1181 C C . ASP A 1 148 ? 30.089 2.940 -11.524 1.00 41.00 148 ASP A C 1
ATOM 1183 O O . ASP A 1 148 ? 28.917 3.237 -11.318 1.00 41.00 148 ASP A O 1
ATOM 1187 N N . GLY A 1 149 ? 30.548 1.731 -11.201 1.00 42.75 149 GLY A N 1
ATOM 1188 C CA . GLY A 1 149 ? 30.539 1.308 -9.800 1.00 42.75 149 GLY A CA 1
ATOM 1189 C C . GLY A 1 149 ? 29.252 0.873 -9.096 1.00 42.75 149 GLY A C 1
ATOM 1190 O O . GLY A 1 149 ? 29.359 0.577 -7.914 1.00 42.75 149 GLY A O 1
ATOM 1191 N N . ARG A 1 150 ? 28.074 0.776 -9.721 1.00 38.59 150 ARG A N 1
ATOM 1192 C CA . ARG A 1 150 ? 26.918 -0.004 -9.213 1.00 38.59 150 ARG A CA 1
ATOM 1193 C C . ARG A 1 150 ? 25.848 -0.014 -10.305 1.00 38.59 150 ARG A C 1
ATOM 1195 O O . ARG A 1 150 ? 25.370 1.055 -10.659 1.00 38.59 150 ARG A O 1
ATOM 1202 N N . ILE A 1 151 ? 25.420 -1.175 -10.806 1.00 39.12 151 ILE A N 1
ATOM 1203 C CA . ILE A 1 151 ? 24.101 -1.257 -11.457 1.00 39.12 151 ILE A CA 1
ATOM 1204 C C . ILE A 1 151 ? 23.098 -1.062 -10.312 1.00 39.12 151 ILE A C 1
ATOM 1206 O O . ILE A 1 151 ? 22.707 -2.004 -9.626 1.00 39.12 151 ILE A O 1
ATOM 1210 N N . THR A 1 152 ? 22.825 0.194 -9.967 1.00 39.47 152 THR A N 1
ATOM 1211 C CA . THR A 1 152 ? 21.662 0.548 -9.166 1.00 39.47 152 THR A CA 1
ATOM 1212 C C . THR A 1 152 ? 20.466 0.177 -10.016 1.00 39.47 152 THR A C 1
ATOM 1214 O O . THR A 1 152 ? 20.422 0.584 -11.173 1.00 39.47 152 THR A O 1
ATOM 1217 N N . SER A 1 153 ? 19.581 -0.638 -9.453 1.00 47.22 153 SER A N 1
ATOM 1218 C CA . SER A 1 153 ? 18.269 -0.990 -9.981 1.00 47.22 153 SER A CA 1
ATOM 1219 C C . SER A 1 153 ? 17.708 0.056 -10.961 1.00 47.22 153 SER A C 1
ATOM 1221 O O . SER A 1 153 ? 17.774 1.264 -10.705 1.00 47.22 153 SER A O 1
ATOM 1223 N N . ASP A 1 154 ? 17.188 -0.411 -12.101 1.00 54.5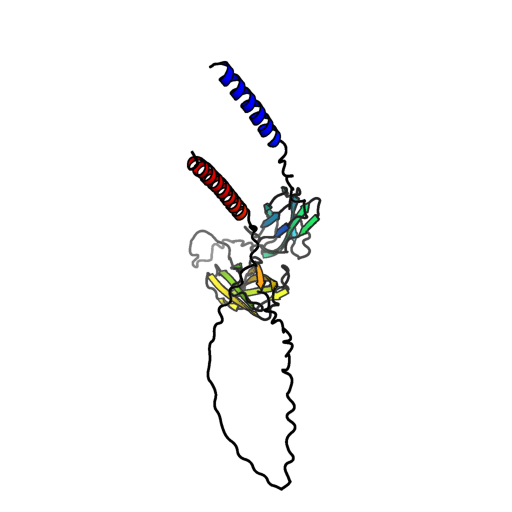9 154 ASP A N 1
ATOM 1224 C CA . ASP A 1 154 ? 16.375 0.391 -13.020 1.00 54.59 154 ASP A CA 1
ATOM 1225 C C . ASP A 1 154 ? 15.100 0.833 -12.273 1.00 54.59 154 ASP A C 1
ATOM 1227 O O . ASP A 1 154 ? 14.017 0.267 -12.420 1.00 54.59 154 ASP A O 1
ATOM 1231 N N . ASP A 1 155 ? 15.240 1.827 -11.403 1.00 67.19 155 ASP A N 1
ATOM 1232 C CA . ASP A 1 155 ? 14.234 2.238 -10.446 1.00 67.19 155 ASP A CA 1
ATOM 1233 C C . ASP A 1 155 ? 13.281 3.226 -11.109 1.00 67.19 155 ASP A C 1
ATOM 1235 O O . ASP A 1 155 ? 13.529 4.432 -11.185 1.00 67.19 155 ASP A O 1
ATOM 1239 N N . LEU A 1 156 ? 12.137 2.708 -11.553 1.00 79.75 156 LEU A N 1
ATOM 1240 C CA . LEU A 1 156 ? 10.936 3.516 -11.709 1.00 79.75 156 LEU A CA 1
ATOM 1241 C C . LEU A 1 156 ? 10.195 3.546 -10.368 1.00 79.75 156 LEU A C 1
ATOM 1243 O O . LEU A 1 156 ? 9.556 2.573 -9.997 1.00 79.75 156 LEU A O 1
ATOM 1247 N N . THR A 1 157 ? 10.223 4.643 -9.625 1.00 82.06 157 THR A N 1
ATOM 1248 C CA . THR A 1 157 ? 9.524 4.743 -8.334 1.00 82.06 157 THR A CA 1
ATOM 1249 C C . THR A 1 157 ? 8.318 5.668 -8.436 1.00 82.06 157 THR A C 1
ATOM 1251 O O . THR A 1 157 ? 8.436 6.807 -8.883 1.00 82.06 157 THR A O 1
ATOM 1254 N N . ALA A 1 158 ? 7.163 5.203 -7.957 1.00 89.69 158 ALA A N 1
ATOM 1255 C CA . ALA A 1 158 ? 5.983 6.033 -7.734 1.00 89.69 158 ALA A CA 1
ATOM 1256 C C . ALA A 1 158 ? 5.818 6.296 -6.231 1.00 89.69 158 ALA A C 1
ATOM 1258 O O . ALA A 1 158 ? 5.566 5.374 -5.460 1.00 89.69 158 ALA A O 1
ATOM 1259 N N . ILE A 1 159 ? 5.950 7.550 -5.801 1.00 83.31 159 ILE A N 1
ATOM 1260 C CA . ILE A 1 159 ? 5.744 7.959 -4.407 1.00 83.31 159 ILE A CA 1
ATOM 1261 C C . ILE A 1 159 ? 4.403 8.682 -4.320 1.00 83.31 159 ILE A C 1
ATOM 1263 O O . ILE A 1 159 ? 4.221 9.726 -4.943 1.00 83.31 159 ILE A O 1
ATOM 1267 N N . THR A 1 160 ? 3.463 8.132 -3.551 1.00 88.50 160 THR A N 1
ATOM 1268 C CA . THR A 1 160 ? 2.191 8.801 -3.246 1.00 88.50 160 THR A CA 1
ATOM 1269 C C . THR A 1 160 ? 2.409 9.810 -2.118 1.00 88.50 160 THR A C 1
ATOM 1271 O O . THR A 1 160 ? 2.791 9.414 -1.016 1.00 88.50 160 THR A O 1
ATOM 1274 N N . ASP A 1 161 ? 2.127 11.085 -2.378 1.00 90.00 161 ASP A N 1
ATOM 1275 C CA . ASP A 1 161 ? 2.148 12.164 -1.387 1.00 90.00 161 ASP A CA 1
ATOM 1276 C C . ASP A 1 161 ? 0.722 12.459 -0.886 1.00 90.00 161 ASP A C 1
ATOM 1278 O O . ASP A 1 161 ? -0.272 12.108 -1.525 1.00 90.00 161 ASP A O 1
ATOM 1282 N N . GLY A 1 162 ? 0.605 13.113 0.274 1.00 82.88 162 GLY A N 1
ATOM 1283 C CA . GLY A 1 162 ? -0.689 13.471 0.862 1.00 82.88 162 GLY A CA 1
ATOM 1284 C C . GLY A 1 162 ? -1.551 14.348 -0.057 1.00 82.88 162 GLY A C 1
ATOM 1285 O O . GLY A 1 162 ? -1.040 15.182 -0.810 1.00 82.88 162 GLY A O 1
ATOM 1286 N N . ALA A 1 163 ? -2.872 14.172 0.026 1.00 93.88 163 ALA A N 1
ATOM 1287 C CA . ALA A 1 163 ? -3.810 15.008 -0.713 1.00 93.88 163 ALA A CA 1
ATOM 1288 C C . ALA A 1 163 ? -3.818 16.445 -0.161 1.00 93.88 163 ALA A C 1
ATOM 1290 O O . ALA A 1 163 ? -3.750 16.664 1.050 1.00 93.88 163 ALA A O 1
ATOM 1291 N N . THR A 1 164 ? -3.921 17.420 -1.057 1.00 96.81 164 THR A N 1
ATOM 1292 C CA . THR A 1 164 ? -4.027 18.857 -0.765 1.00 96.81 164 THR A CA 1
ATOM 1293 C C . THR A 1 164 ? -5.353 19.398 -1.296 1.00 96.81 164 THR A C 1
ATOM 1295 O O . THR A 1 164 ? -6.099 18.689 -1.971 1.00 96.81 164 THR A O 1
ATOM 1298 N N . GLU A 1 165 ? -5.684 20.651 -0.960 1.00 96.81 165 GLU A N 1
ATOM 1299 C CA . GLU A 1 165 ? -6.879 21.341 -1.485 1.00 96.81 165 GLU A CA 1
ATOM 1300 C C . GLU A 1 165 ? -8.178 20.523 -1.328 1.00 96.81 165 GLU A C 1
ATOM 1302 O O . GLU A 1 165 ? -9.034 20.479 -2.214 1.00 96.81 165 GLU A O 1
ATOM 1307 N N . VAL A 1 166 ? -8.313 19.832 -0.190 1.00 97.25 166 VAL A N 1
ATOM 1308 C CA . VAL A 1 166 ? -9.464 18.971 0.090 1.00 97.25 166 VAL A CA 1
ATOM 1309 C C . VAL A 1 166 ? -10.690 19.842 0.375 1.00 97.25 166 VAL A C 1
ATOM 1311 O O . VAL A 1 166 ? -10.763 20.543 1.385 1.00 97.25 166 VAL A O 1
ATOM 1314 N N . GLY A 1 167 ? -11.642 19.811 -0.554 1.00 95.81 167 GLY A N 1
ATOM 1315 C CA . GLY A 1 167 ? -12.951 20.445 -0.467 1.00 95.81 167 GLY A CA 1
ATOM 1316 C C . GLY A 1 167 ? -14.044 19.455 -0.061 1.00 95.81 167 GLY A C 1
ATOM 1317 O O . GLY A 1 167 ? -13.781 18.303 0.284 1.00 95.81 167 GLY A O 1
ATOM 1318 N N . ASN A 1 168 ? -15.302 19.896 -0.119 1.00 96.06 168 ASN A N 1
ATOM 1319 C CA . ASN A 1 168 ? -16.457 19.021 0.124 1.00 96.06 168 ASN A CA 1
ATOM 1320 C C . ASN A 1 168 ? -16.744 18.069 -1.052 1.00 96.06 168 ASN A C 1
ATOM 1322 O O . ASN A 1 168 ? -17.358 17.029 -0.864 1.00 96.06 168 ASN A O 1
ATOM 1326 N N . THR A 1 169 ? -16.295 18.410 -2.262 1.00 97.06 169 THR A N 1
ATOM 1327 C CA . THR A 1 169 ? -16.545 17.633 -3.488 1.00 97.06 169 THR A CA 1
ATOM 1328 C C . THR A 1 169 ? -15.303 17.480 -4.371 1.00 97.06 169 THR A C 1
ATOM 1330 O O . THR A 1 169 ? -15.397 17.010 -5.506 1.00 97.06 169 THR A O 1
ATOM 1333 N N . SER A 1 170 ? -14.125 17.850 -3.861 1.00 97.69 170 SER A N 1
ATOM 1334 C CA . SER A 1 170 ? -12.863 17.830 -4.603 1.00 97.69 170 SER A CA 1
ATOM 1335 C C . SER A 1 170 ? -11.665 17.542 -3.703 1.00 97.69 170 SER A C 1
ATOM 1337 O O . SER A 1 170 ? -11.719 17.791 -2.500 1.00 97.69 170 SER A O 1
ATOM 1339 N N . ALA A 1 171 ? -10.572 17.057 -4.287 1.00 98.00 171 ALA A N 1
ATOM 1340 C CA . ALA A 1 171 ? -9.263 16.975 -3.636 1.00 98.00 171 ALA A CA 1
ATOM 1341 C C . ALA A 1 171 ? -8.150 16.887 -4.686 1.00 98.00 171 ALA A C 1
ATOM 1343 O O . ALA A 1 171 ? -8.325 16.224 -5.710 1.00 98.00 171 ALA A O 1
ATOM 1344 N N . GLN A 1 172 ? -7.002 17.511 -4.428 1.00 98.25 172 GLN A N 1
ATOM 1345 C CA . GLN A 1 172 ? -5.803 17.371 -5.251 1.00 98.25 172 GLN A CA 1
ATOM 1346 C C . GLN A 1 172 ? -4.945 16.216 -4.729 1.00 98.25 172 GLN A C 1
ATOM 1348 O O . GLN A 1 172 ? -4.503 16.220 -3.583 1.00 98.25 172 GLN A O 1
ATOM 1353 N N . LEU A 1 173 ? -4.711 15.217 -5.576 1.00 97.94 173 LEU A N 1
ATOM 1354 C CA . LEU A 1 173 ? -3.799 14.110 -5.311 1.00 97.94 173 LEU A CA 1
ATOM 1355 C C . LEU A 1 173 ? -2.394 14.498 -5.753 1.00 97.94 173 LEU A C 1
ATOM 1357 O O . LEU A 1 173 ? -2.242 15.095 -6.818 1.00 97.94 173 LEU A O 1
ATOM 1361 N N . ASN A 1 174 ? -1.382 14.123 -4.972 1.00 94.44 174 ASN A N 1
ATOM 1362 C CA . ASN A 1 174 ? 0.009 14.484 -5.226 1.00 94.44 174 ASN A CA 1
ATOM 1363 C C . ASN A 1 174 ? 0.905 13.250 -5.266 1.00 94.44 174 ASN A C 1
ATOM 1365 O O . ASN A 1 174 ? 0.659 12.249 -4.591 1.00 94.44 174 ASN A O 1
ATOM 1369 N N . SER A 1 175 ? 1.960 13.325 -6.069 1.00 93.88 175 SER A N 1
ATOM 1370 C CA . SER A 1 175 ? 2.963 12.274 -6.171 1.00 93.88 175 SER A CA 1
ATOM 1371 C C . SER A 1 175 ? 4.305 12.798 -6.663 1.00 93.88 175 SER A C 1
ATOM 1373 O O . SER A 1 175 ? 4.386 13.848 -7.311 1.00 93.88 175 SER A O 1
ATOM 1375 N N . LEU A 1 176 ? 5.348 12.023 -6.384 1.00 89.19 176 LEU A N 1
ATOM 1376 C CA . LEU A 1 176 ? 6.677 12.177 -6.955 1.00 89.19 176 LEU A CA 1
ATOM 1377 C C . LEU A 1 176 ? 7.025 10.904 -7.731 1.00 89.19 176 LEU A C 1
ATOM 1379 O O . LEU A 1 176 ? 7.069 9.816 -7.159 1.00 89.19 176 LEU A O 1
ATOM 1383 N N . ILE A 1 177 ? 7.260 11.050 -9.031 1.00 90.81 177 ILE A N 1
ATOM 1384 C CA . ILE A 1 177 ? 7.698 9.966 -9.908 1.00 90.81 177 ILE A CA 1
ATOM 1385 C C . ILE A 1 177 ? 9.192 10.119 -10.130 1.00 90.81 177 ILE A C 1
ATOM 1387 O O . ILE A 1 177 ? 9.634 11.186 -10.543 1.00 90.81 177 ILE A O 1
ATOM 1391 N N . ILE A 1 178 ? 9.962 9.078 -9.838 1.00 83.56 178 ILE A N 1
ATOM 1392 C CA . ILE A 1 178 ? 11.417 9.053 -10.005 1.00 83.56 178 ILE A CA 1
ATOM 1393 C C . ILE A 1 178 ? 11.739 7.977 -11.037 1.00 83.56 178 ILE A C 1
ATOM 1395 O O . ILE A 1 178 ? 11.218 6.871 -10.931 1.00 83.56 178 ILE A O 1
ATOM 1399 N N . SER A 1 179 ? 12.571 8.295 -12.023 1.00 79.31 179 SER A N 1
ATOM 1400 C CA . SER A 1 179 ? 13.044 7.338 -13.029 1.00 79.31 179 SER A CA 1
ATOM 1401 C C . SER A 1 179 ? 14.556 7.448 -13.134 1.00 79.31 179 SER A C 1
ATOM 1403 O O . SER A 1 179 ? 15.070 8.514 -13.456 1.00 79.31 179 SER A O 1
ATOM 1405 N N . SER A 1 180 ? 15.292 6.369 -12.873 1.00 67.50 180 SER A N 1
ATOM 1406 C CA . SER A 1 180 ? 16.750 6.355 -13.072 1.00 67.50 180 SER A CA 1
ATOM 1407 C C . SER A 1 180 ? 17.161 6.187 -14.542 1.00 67.50 180 SER A C 1
ATOM 1409 O O . SER A 1 180 ? 18.335 6.347 -14.872 1.00 67.50 180 SER A O 1
ATOM 1411 N N . VAL A 1 181 ? 16.198 5.910 -15.431 1.00 63.12 181 VAL A N 1
ATOM 1412 C CA . VAL A 1 181 ? 16.413 5.667 -16.862 1.00 63.12 181 VAL A CA 1
ATOM 1413 C C . VAL A 1 181 ? 15.781 6.752 -17.730 1.00 63.12 181 VAL A C 1
ATOM 1415 O O . VAL A 1 181 ? 14.711 7.277 -17.405 1.00 63.12 181 VAL A O 1
ATOM 1418 N N . ASP A 1 182 ? 16.402 7.025 -18.883 1.00 68.94 182 ASP A N 1
ATOM 1419 C CA . ASP A 1 182 ? 15.863 7.906 -19.929 1.00 68.94 182 ASP A CA 1
ATOM 1420 C C . ASP A 1 182 ? 14.743 7.196 -20.721 1.00 68.94 182 ASP A C 1
ATOM 1422 O O . ASP A 1 182 ? 14.819 6.985 -21.930 1.00 68.94 182 ASP A O 1
ATOM 1426 N N . SER A 1 183 ? 13.724 6.710 -20.007 1.00 73.69 183 SER A N 1
ATOM 1427 C CA . SER A 1 183 ? 12.568 6.027 -20.587 1.00 73.69 183 SER A CA 1
ATOM 1428 C C . SER A 1 183 ? 11.313 6.874 -20.404 1.00 73.69 183 SER A C 1
ATOM 1430 O O . SER A 1 183 ? 10.977 7.213 -19.262 1.00 73.69 183 SER A O 1
ATOM 1432 N N . PRO A 1 184 ? 10.573 7.164 -21.491 1.00 83.88 184 PRO A N 1
ATOM 1433 C CA . PRO A 1 184 ? 9.301 7.861 -21.404 1.00 83.88 184 PRO A CA 1
ATOM 1434 C C . PRO A 1 184 ? 8.364 7.156 -20.428 1.00 83.88 184 PRO A C 1
ATOM 1436 O O . PRO A 1 184 ? 8.033 5.981 -20.598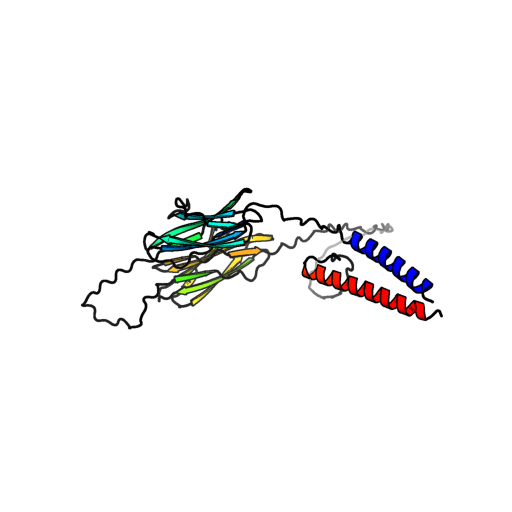 1.00 83.88 184 PRO A O 1
ATOM 1439 N N . THR A 1 185 ? 7.958 7.888 -19.398 1.00 87.69 185 THR A N 1
ATOM 1440 C CA . THR A 1 185 ? 7.134 7.377 -18.309 1.00 87.69 185 THR A CA 1
ATOM 1441 C C . THR A 1 185 ? 5.778 8.074 -18.312 1.00 87.69 185 THR A C 1
ATOM 1443 O O . THR A 1 185 ? 5.674 9.287 -18.513 1.00 87.69 185 THR A O 1
ATOM 1446 N N . ASN A 1 186 ? 4.729 7.297 -18.070 1.00 91.69 186 ASN A N 1
ATOM 1447 C CA . ASN A 1 186 ? 3.378 7.760 -17.801 1.00 91.69 186 ASN A CA 1
ATOM 1448 C C . ASN A 1 186 ? 3.064 7.588 -16.317 1.00 91.69 186 ASN A C 1
ATOM 1450 O O . ASN A 1 186 ? 3.523 6.643 -15.680 1.00 91.69 186 ASN A O 1
ATOM 1454 N N . ALA A 1 187 ? 2.257 8.488 -15.771 1.00 94.50 187 ALA A N 1
ATOM 1455 C CA . ALA A 1 187 ? 1.783 8.429 -14.401 1.00 94.50 187 ALA A CA 1
ATOM 1456 C C . ALA A 1 187 ? 0.273 8.663 -14.328 1.00 94.50 187 ALA A C 1
ATOM 1458 O O . ALA A 1 187 ? -0.297 9.390 -15.141 1.00 94.50 187 ALA A O 1
ATOM 1459 N N . TRP A 1 188 ? -0.379 8.041 -13.352 1.00 97.69 188 TRP A N 1
ATOM 1460 C CA . TRP A 1 188 ? -1.785 8.272 -13.014 1.00 97.69 188 TRP A CA 1
ATOM 1461 C C . TRP A 1 188 ? -2.020 7.997 -11.527 1.00 97.69 188 TRP A C 1
ATOM 1463 O O . TRP A 1 188 ? -1.128 7.535 -10.815 1.00 97.69 188 TRP A O 1
ATOM 1473 N N . PHE A 1 189 ? -3.227 8.282 -11.045 1.00 97.81 189 PHE A N 1
ATOM 1474 C CA . PHE A 1 189 ? -3.678 7.859 -9.724 1.00 97.81 189 PHE A CA 1
ATOM 1475 C C . PHE A 1 189 ? -4.754 6.789 -9.844 1.00 97.81 189 PHE A C 1
ATOM 1477 O O . PHE A 1 189 ? -5.686 6.915 -10.641 1.00 97.81 189 PHE A O 1
ATOM 1484 N N . GLU A 1 190 ? -4.667 5.763 -9.009 1.00 97.00 190 GLU A N 1
ATOM 1485 C CA . GLU A 1 190 ? -5.795 4.886 -8.700 1.00 97.00 190 GLU A CA 1
ATOM 1486 C C . GLU A 1 190 ? -6.465 5.387 -7.424 1.00 97.00 190 GLU A C 1
ATOM 1488 O O . GLU A 1 190 ? -5.776 5.810 -6.495 1.00 97.00 190 GLU A O 1
ATOM 1493 N N . TRP A 1 191 ? -7.796 5.371 -7.370 1.00 97.88 191 TRP A N 1
ATOM 1494 C CA . TRP A 1 191 ? -8.557 5.923 -6.250 1.00 97.88 191 TRP A CA 1
ATOM 1495 C C . TRP A 1 191 ? -9.890 5.193 -6.018 1.00 97.88 191 TRP A C 1
ATOM 1497 O O . TRP A 1 191 ? -10.388 4.461 -6.875 1.00 97.88 191 TRP A O 1
ATOM 1507 N N . GLY A 1 192 ? -10.494 5.360 -4.842 1.00 93.69 192 GLY A N 1
ATOM 1508 C CA . GLY A 1 192 ? -11.797 4.767 -4.533 1.00 93.69 192 GLY A CA 1
ATOM 1509 C C . GLY A 1 192 ? -12.263 5.002 -3.101 1.00 93.69 192 GLY A C 1
ATOM 1510 O O . GLY A 1 192 ? -11.565 5.607 -2.297 1.00 93.69 192 GLY A O 1
ATOM 1511 N N . THR A 1 193 ? -13.455 4.506 -2.770 1.00 92.69 193 THR A N 1
ATOM 1512 C CA . THR A 1 193 ? -14.051 4.605 -1.420 1.00 92.69 193 THR A CA 1
ATOM 1513 C C . THR A 1 193 ? -13.628 3.473 -0.481 1.00 92.69 193 THR A C 1
ATOM 1515 O O . THR A 1 193 ? -14.062 3.426 0.667 1.00 92.69 193 THR A O 1
ATOM 1518 N N . THR A 1 194 ? -12.783 2.563 -0.964 1.00 78.62 194 THR A N 1
ATOM 1519 C CA . THR A 1 194 ? -12.195 1.451 -0.210 1.00 78.62 194 THR A CA 1
ATOM 1520 C C . THR A 1 194 ? -10.695 1.394 -0.495 1.00 78.62 194 THR A C 1
ATOM 1522 O O . THR A 1 194 ? -10.314 1.726 -1.624 1.00 78.62 194 THR A O 1
ATOM 1525 N N . PRO A 1 195 ? -9.858 0.864 0.416 1.00 76.31 195 PRO A N 1
ATOM 1526 C CA . PRO A 1 195 ? -8.431 0.638 0.155 1.00 76.31 195 PRO A CA 1
ATOM 1527 C C . PRO A 1 195 ? -8.145 -0.239 -1.076 1.00 76.31 195 PRO A C 1
ATOM 1529 O O . PRO A 1 195 ? -7.034 -0.238 -1.590 1.00 76.31 195 PRO A O 1
ATOM 1532 N N . SER A 1 196 ? -9.149 -0.981 -1.552 1.00 64.56 196 SER A N 1
ATOM 1533 C CA . SER A 1 196 ? -9.092 -1.889 -2.702 1.00 64.56 196 SER A CA 1
ATOM 1534 C C . SER A 1 196 ? -9.125 -1.207 -4.083 1.00 64.56 196 SER A C 1
ATOM 1536 O O . SER A 1 196 ? -9.062 -1.927 -5.069 1.00 64.56 196 SER A O 1
ATOM 1538 N N . LEU A 1 197 ? -9.253 0.132 -4.133 1.00 70.62 197 LEU A N 1
ATOM 1539 C CA . LEU A 1 197 ? -9.221 1.063 -5.289 1.00 70.62 197 LEU A CA 1
ATOM 1540 C C . LEU A 1 197 ? -9.854 0.576 -6.617 1.00 70.62 197 LEU A C 1
ATOM 1542 O O . LEU A 1 197 ? -9.304 -0.257 -7.325 1.00 70.62 197 LEU A O 1
ATOM 1546 N N . GLY A 1 198 ? -10.976 1.185 -7.016 1.00 78.06 198 GLY A N 1
ATOM 1547 C CA . GLY A 1 198 ? -11.787 0.788 -8.183 1.00 78.06 198 GLY A CA 1
ATOM 1548 C C . GLY A 1 198 ? -11.915 1.832 -9.301 1.00 78.06 198 GLY A C 1
ATOM 1549 O O . GLY A 1 198 ? -12.661 1.607 -10.248 1.00 78.06 198 GLY A O 1
ATOM 1550 N N . ASN A 1 199 ? -11.222 2.969 -9.200 1.00 93.88 199 ASN A N 1
ATOM 1551 C CA . ASN A 1 199 ? -11.199 4.023 -10.217 1.00 93.88 199 ASN A CA 1
ATOM 1552 C C . ASN A 1 199 ? -9.758 4.415 -10.562 1.00 93.88 199 ASN A C 1
ATOM 1554 O O . ASN A 1 199 ? -8.843 4.210 -9.764 1.00 93.88 199 ASN A O 1
ATOM 1558 N N . ARG A 1 200 ? -9.562 5.040 -11.729 1.00 96.06 200 ARG A N 1
ATOM 1559 C CA . ARG A 1 200 ? -8.278 5.626 -12.140 1.00 96.06 200 ARG A CA 1
ATOM 1560 C C . ARG A 1 200 ? -8.457 6.985 -12.811 1.00 96.06 200 ARG A C 1
ATOM 1562 O O . ARG A 1 200 ? -9.484 7.223 -13.444 1.00 96.06 200 ARG A O 1
ATOM 1569 N N . THR A 1 201 ? -7.471 7.865 -12.672 1.00 97.81 201 THR A N 1
ATOM 1570 C CA . THR A 1 201 ? -7.393 9.121 -13.434 1.00 97.81 201 THR A CA 1
ATOM 1571 C C . THR A 1 201 ? -6.905 8.859 -14.859 1.00 97.81 201 THR A C 1
ATOM 1573 O O . THR A 1 201 ? -6.493 7.747 -15.196 1.00 97.81 201 THR A O 1
ATOM 1576 N N . ALA A 1 202 ? -6.939 9.891 -15.704 1.00 94.94 202 ALA A N 1
ATOM 1577 C CA . ALA A 1 202 ? -6.252 9.846 -16.989 1.00 94.94 202 ALA A CA 1
ATOM 1578 C C . ALA A 1 202 ? -4.735 9.698 -16.790 1.00 94.94 202 ALA A C 1
ATOM 1580 O O . ALA A 1 202 ? -4.182 10.186 -15.800 1.00 94.94 202 ALA A O 1
ATOM 1581 N N . GLU A 1 203 ? -4.090 9.034 -17.745 1.00 93.88 203 GLU A N 1
ATOM 1582 C CA . GLU A 1 203 ? -2.637 8.932 -17.813 1.00 93.88 203 GLU A CA 1
ATOM 1583 C C . GLU A 1 203 ? -2.038 10.273 -18.241 1.00 93.88 203 GLU A C 1
ATOM 1585 O O . GLU A 1 203 ? -2.528 10.934 -19.160 1.00 93.88 203 GLU A O 1
ATOM 1590 N N . MET A 1 204 ? -0.959 10.663 -17.575 1.00 91.19 204 MET A N 1
ATOM 1591 C CA . MET A 1 204 ? -0.167 11.839 -17.893 1.00 91.19 204 MET A CA 1
ATOM 1592 C C . MET A 1 204 ? 1.252 11.396 -18.215 1.00 91.19 204 MET A C 1
ATOM 1594 O O . MET A 1 204 ? 1.887 10.722 -17.407 1.00 91.19 204 MET A O 1
ATOM 1598 N N . SER A 1 205 ? 1.783 11.811 -19.363 1.00 91.31 205 SER A N 1
ATOM 1599 C CA . SER A 1 205 ? 3.210 11.624 -19.614 1.00 91.31 205 SER A CA 1
ATOM 1600 C C . SER A 1 205 ? 4.017 12.548 -18.705 1.00 91.31 205 SER A C 1
ATOM 1602 O O . SER A 1 205 ? 3.834 13.766 -18.724 1.00 91.31 205 SER A O 1
ATOM 1604 N N . VAL A 1 206 ? 4.912 11.960 -17.917 1.00 86.00 206 VAL A N 1
ATOM 1605 C CA . VAL A 1 206 ? 5.882 12.676 -17.077 1.00 86.00 206 VAL A CA 1
ATOM 1606 C C . VAL A 1 206 ? 7.273 12.722 -17.725 1.00 86.00 206 VAL A C 1
ATOM 1608 O O . VAL A 1 206 ? 8.207 13.280 -17.159 1.00 86.00 206 VAL A O 1
ATOM 1611 N N . GLY A 1 207 ? 7.410 12.199 -18.948 1.00 81.50 207 GLY A N 1
ATOM 1612 C CA . GLY A 1 207 ? 8.667 12.192 -19.694 1.00 81.50 207 GLY A CA 1
ATOM 1613 C C . GLY A 1 207 ? 9.711 11.259 -19.081 1.00 81.50 207 GLY A C 1
ATOM 1614 O O . GLY A 1 207 ? 9.365 10.278 -18.426 1.00 81.50 207 GLY A O 1
ATOM 1615 N N . SER A 1 208 ? 10.983 11.567 -19.323 1.00 72.31 208 SER A N 1
ATOM 1616 C CA . SER A 1 208 ? 12.134 10.767 -18.881 1.00 72.31 208 SER A CA 1
ATOM 1617 C C . SER A 1 208 ? 12.974 11.457 -17.797 1.00 72.31 208 SER A C 1
ATOM 1619 O O . SER A 1 208 ? 14.137 11.123 -17.581 1.00 72.31 208 SER A O 1
ATOM 1621 N N . LEU A 1 209 ? 12.429 12.498 -17.161 1.00 66.50 209 LEU A N 1
ATOM 1622 C CA . LEU A 1 209 ? 13.163 13.267 -16.160 1.00 66.50 209 LEU A CA 1
ATOM 1623 C C . LEU A 1 209 ? 13.395 12.427 -14.896 1.00 66.50 209 LEU A C 1
ATOM 1625 O O . LEU A 1 209 ? 12.521 11.647 -14.513 1.00 66.50 209 LEU A O 1
ATOM 1629 N N . PRO A 1 210 ? 14.522 12.638 -14.191 1.00 75.88 210 PRO A N 1
ATOM 1630 C CA . PRO A 1 210 ? 14.888 11.802 -13.056 1.00 75.88 210 PRO A CA 1
ATOM 1631 C C . PRO A 1 210 ? 13.908 11.909 -11.887 1.00 75.88 210 PRO A C 1
ATOM 1633 O O . PRO A 1 210 ? 13.801 10.979 -11.097 1.00 75.88 210 PRO A O 1
ATOM 1636 N N . ALA A 1 211 ? 13.188 13.029 -11.770 1.00 85.50 211 ALA A N 1
ATOM 1637 C CA . ALA A 1 211 ? 12.149 13.229 -10.771 1.00 85.50 211 ALA A CA 1
ATOM 1638 C C . ALA A 1 211 ? 11.103 14.246 -11.257 1.00 85.50 211 ALA A C 1
ATOM 1640 O O . ALA A 1 211 ? 11.449 15.374 -11.614 1.00 85.50 211 ALA A O 1
ATOM 1641 N N . VAL A 1 212 ? 9.822 13.876 -11.229 1.00 90.44 212 VAL A N 1
ATOM 1642 C CA . VAL A 1 212 ? 8.700 14.717 -11.663 1.00 90.44 212 VAL A CA 1
ATOM 1643 C C . VAL A 1 212 ? 7.586 14.694 -10.632 1.00 90.44 212 VAL A C 1
ATOM 1645 O O . VAL A 1 212 ? 7.131 13.634 -10.206 1.00 90.44 212 VAL A O 1
ATOM 1648 N N . ARG A 1 213 ? 7.113 15.882 -10.246 1.00 92.06 213 ARG A N 1
ATOM 1649 C CA . ARG A 1 213 ? 5.887 16.008 -9.458 1.00 92.06 213 ARG A CA 1
ATOM 1650 C C . ARG A 1 213 ? 4.683 15.851 -10.371 1.00 92.06 213 ARG A C 1
ATOM 1652 O O . ARG A 1 213 ? 4.557 16.568 -11.359 1.00 92.06 213 ARG A O 1
ATOM 1659 N N . HIS A 1 214 ? 3.799 14.939 -10.004 1.00 92.50 214 HIS A N 1
ATOM 1660 C CA . HIS A 1 214 ? 2.553 14.678 -10.705 1.00 92.50 214 HIS A CA 1
ATOM 1661 C C . HIS A 1 214 ? 1.391 14.919 -9.743 1.00 92.50 214 HIS A C 1
ATOM 1663 O O . HIS A 1 214 ? 1.384 14.389 -8.628 1.00 92.50 214 HIS A O 1
ATOM 1669 N N . ALA A 1 215 ? 0.430 15.737 -10.170 1.00 96.12 215 ALA A N 1
ATOM 1670 C CA . ALA A 1 215 ? -0.745 16.080 -9.387 1.00 96.12 215 ALA A CA 1
ATOM 1671 C C . ALA A 1 215 ? -2.014 16.002 -10.238 1.00 96.12 215 ALA A C 1
ATOM 1673 O O . ALA A 1 215 ? -1.987 16.293 -11.435 1.00 96.12 215 ALA A O 1
ATOM 1674 N N . HIS A 1 216 ? -3.128 15.620 -9.615 1.00 97.75 216 HIS A N 1
ATOM 1675 C CA . HIS A 1 216 ? -4.426 15.535 -10.281 1.00 97.75 216 HIS A CA 1
ATOM 1676 C C . HIS A 1 216 ? -5.559 15.908 -9.326 1.00 97.75 216 HIS A C 1
ATOM 1678 O O . HIS A 1 216 ? -5.649 15.365 -8.227 1.00 97.75 216 HIS A O 1
ATOM 1684 N N . THR A 1 217 ? -6.453 16.800 -9.754 1.00 98.06 217 THR A N 1
ATOM 1685 C CA . THR A 1 217 ? -7.619 17.196 -8.955 1.00 98.06 217 THR A CA 1
ATOM 1686 C C . THR A 1 217 ? -8.809 16.298 -9.267 1.00 98.06 217 THR A C 1
ATOM 1688 O O . THR A 1 217 ? -9.340 16.318 -10.375 1.00 98.06 217 THR A O 1
ATOM 1691 N N . LEU A 1 218 ? -9.253 15.531 -8.273 1.00 97.75 218 LEU A N 1
ATOM 1692 C CA . LEU A 1 218 ? -10.518 14.808 -8.321 1.00 97.75 218 LEU A CA 1
ATOM 1693 C C . LEU A 1 218 ? -11.685 15.771 -8.090 1.00 97.75 218 LEU A C 1
ATOM 1695 O O . LEU A 1 218 ? -11.607 16.660 -7.242 1.00 97.75 218 LEU A O 1
ATOM 1699 N N . LEU A 1 219 ? -12.778 15.552 -8.820 1.00 97.19 219 LEU A N 1
ATOM 1700 C CA . LEU A 1 219 ? -14.027 16.309 -8.738 1.00 97.19 219 LEU A CA 1
ATOM 1701 C C . LEU A 1 219 ? -15.209 15.352 -8.539 1.00 97.19 219 LEU A C 1
ATOM 1703 O O . LEU A 1 219 ? -15.119 14.170 -8.865 1.00 97.19 219 LEU A O 1
ATOM 1707 N N . GLY A 1 220 ? -16.334 15.873 -8.042 1.00 95.25 220 GLY A N 1
ATOM 1708 C CA . GLY A 1 220 ? -17.571 15.101 -7.876 1.00 95.25 220 GLY A CA 1
ATOM 1709 C C . GLY A 1 220 ? -17.536 14.109 -6.712 1.00 95.25 220 GLY A C 1
ATOM 1710 O O . GLY A 1 220 ? -18.285 13.135 -6.707 1.00 95.25 220 GLY A O 1
ATOM 1711 N N . LEU A 1 221 ? -16.663 14.338 -5.731 1.00 96.88 221 LEU A N 1
ATOM 1712 C CA . LEU A 1 221 ? -16.596 13.518 -4.528 1.00 96.88 221 LEU A CA 1
ATOM 1713 C C . LEU A 1 221 ? -17.814 13.780 -3.629 1.00 96.88 221 LEU A C 1
ATOM 1715 O O . LEU A 1 221 ? -18.374 14.872 -3.608 1.00 96.88 221 LEU A O 1
ATOM 1719 N N . THR A 1 222 ? -18.236 12.771 -2.875 1.00 96.88 222 THR A N 1
ATOM 1720 C CA . THR A 1 222 ? -19.276 12.916 -1.842 1.00 96.88 222 THR A CA 1
ATOM 1721 C C . THR A 1 222 ? -18.719 13.614 -0.594 1.00 96.88 222 THR A C 1
ATOM 1723 O O . THR A 1 222 ? -17.698 13.133 -0.110 1.00 96.88 222 THR A O 1
ATOM 1726 N N . PRO A 1 223 ? -19.381 14.651 -0.038 1.00 97.06 223 PRO A N 1
ATOM 1727 C CA . PRO A 1 223 ? -18.971 15.298 1.214 1.00 97.06 223 PRO A CA 1
ATOM 1728 C C . PRO A 1 223 ? -18.938 14.357 2.424 1.00 97.06 223 PRO A C 1
ATOM 1730 O O . PRO A 1 223 ? -19.686 13.380 2.470 1.00 97.06 223 PRO A O 1
ATOM 1733 N N . GLY A 1 224 ? -18.077 14.657 3.405 1.00 91.62 224 GLY A N 1
ATOM 1734 C CA . GLY A 1 224 ? -17.915 13.861 4.634 1.00 91.62 224 GLY A CA 1
ATOM 1735 C C . GLY A 1 224 ? -17.450 12.411 4.414 1.00 91.62 224 GLY A C 1
ATOM 1736 O O . GLY A 1 224 ? -17.583 11.566 5.299 1.00 91.62 224 GLY A O 1
ATOM 1737 N N . ARG A 1 225 ? -16.934 12.071 3.223 1.00 94.94 225 ARG A N 1
ATOM 1738 C CA . ARG A 1 225 ? -16.574 10.700 2.841 1.00 94.94 225 ARG A CA 1
ATOM 1739 C C . ARG A 1 225 ? -15.059 10.500 2.795 1.00 94.94 225 ARG A C 1
ATOM 1741 O O . ARG A 1 225 ? -14.318 11.349 2.303 1.00 94.94 225 ARG A O 1
ATOM 1748 N N . ILE A 1 226 ? -14.613 9.332 3.262 1.00 91.69 226 ILE A N 1
ATOM 1749 C CA . ILE A 1 226 ? -13.231 8.870 3.101 1.00 91.69 226 ILE A CA 1
ATOM 1750 C C . ILE A 1 226 ? -12.983 8.324 1.689 1.00 91.69 226 ILE A C 1
ATOM 1752 O O . ILE A 1 226 ? -13.779 7.544 1.155 1.00 91.69 226 ILE A O 1
ATOM 1756 N N . TYR A 1 227 ? -11.848 8.712 1.117 1.00 94.00 227 TYR A N 1
ATOM 1757 C CA . TYR A 1 227 ? -11.315 8.196 -0.137 1.00 94.00 227 TYR A CA 1
ATOM 1758 C C . TYR A 1 227 ? -9.880 7.726 0.055 1.00 94.00 227 TYR A C 1
ATOM 1760 O O . TYR A 1 227 ? -9.115 8.320 0.812 1.00 94.00 227 TYR A O 1
ATOM 1768 N N . TYR A 1 228 ? -9.519 6.675 -0.671 1.00 93.06 228 TYR A N 1
ATOM 1769 C CA . TYR A 1 228 ? -8.182 6.106 -0.739 1.00 93.06 228 TYR A CA 1
ATOM 1770 C C . TYR A 1 228 ? -7.605 6.348 -2.129 1.00 93.06 228 TYR A C 1
ATOM 1772 O O . TYR A 1 228 ? -8.355 6.367 -3.108 1.00 93.06 228 TYR A O 1
ATOM 1780 N N . PHE A 1 229 ? -6.289 6.521 -2.229 1.00 95.56 229 PHE A N 1
ATOM 1781 C CA . PHE A 1 229 ? -5.604 6.713 -3.503 1.00 95.56 229 PHE A CA 1
ATOM 1782 C C . PHE A 1 229 ? -4.149 6.235 -3.464 1.00 95.56 229 PHE A C 1
ATOM 1784 O O . PHE A 1 229 ? -3.529 6.206 -2.402 1.00 95.56 229 PHE A O 1
ATOM 1791 N N . ARG A 1 230 ? -3.591 5.886 -4.627 1.00 93.19 230 ARG A N 1
ATOM 1792 C CA . ARG A 1 230 ? -2.152 5.649 -4.821 1.00 93.19 230 ARG A CA 1
ATOM 1793 C C . ARG A 1 230 ? -1.684 6.176 -6.171 1.00 93.19 230 ARG A C 1
ATOM 1795 O O . ARG A 1 230 ? -2.440 6.139 -7.140 1.00 93.19 230 ARG A O 1
ATOM 1802 N N . ALA A 1 231 ? -0.440 6.635 -6.233 1.00 94.06 231 ALA A N 1
ATOM 1803 C CA . ALA A 1 231 ? 0.227 6.947 -7.489 1.00 94.06 231 ALA A CA 1
ATOM 1804 C C . ALA A 1 231 ? 0.618 5.659 -8.222 1.00 94.06 231 ALA A C 1
ATOM 1806 O O . ALA A 1 231 ? 0.960 4.656 -7.591 1.00 94.06 231 ALA A O 1
ATOM 1807 N N . VAL A 1 232 ? 0.605 5.695 -9.547 1.00 90.75 232 VAL A N 1
ATOM 1808 C CA . VAL A 1 232 ? 1.127 4.629 -10.401 1.00 90.75 232 VAL A CA 1
ATOM 1809 C C . VAL A 1 232 ? 2.011 5.267 -11.456 1.00 90.75 232 VAL A C 1
ATOM 1811 O O . VAL A 1 232 ? 1.647 6.302 -12.012 1.00 90.75 232 VAL A O 1
ATOM 1814 N N . ALA A 1 233 ? 3.162 4.658 -11.716 1.00 90.75 233 ALA A N 1
ATOM 1815 C CA . ALA A 1 233 ? 4.044 5.041 -12.806 1.00 90.75 233 ALA A CA 1
ATOM 1816 C C . ALA A 1 233 ? 4.331 3.834 -13.690 1.00 90.75 233 ALA A C 1
ATOM 1818 O O . ALA A 1 233 ? 4.536 2.727 -13.189 1.00 90.75 233 ALA A O 1
ATOM 1819 N N . GLU A 1 234 ? 4.364 4.052 -14.998 1.00 85.81 234 GLU A N 1
ATOM 1820 C CA . GLU A 1 234 ? 4.626 3.022 -15.991 1.00 85.81 234 GLU A CA 1
ATOM 1821 C C . GLU A 1 234 ? 5.507 3.540 -17.121 1.00 85.81 234 GLU A C 1
ATOM 1823 O O . GLU A 1 234 ? 5.267 4.612 -17.669 1.00 85.81 234 GLU A O 1
ATOM 1828 N N . ASN A 1 235 ? 6.492 2.743 -17.513 1.00 82.31 235 ASN A N 1
ATOM 1829 C CA . ASN A 1 235 ? 7.243 2.911 -18.749 1.00 82.31 235 ASN A CA 1
ATOM 1830 C C . ASN A 1 235 ? 7.272 1.577 -19.515 1.00 82.31 235 ASN A C 1
ATOM 1832 O O . ASN A 1 235 ? 6.609 0.610 -19.140 1.00 82.31 235 ASN A O 1
ATOM 1836 N N . SER A 1 236 ? 8.042 1.496 -20.600 1.00 77.56 236 SER A N 1
ATOM 1837 C CA . SER A 1 236 ? 8.137 0.281 -21.426 1.00 77.56 236 SER A CA 1
ATOM 1838 C C . SER A 1 236 ? 8.672 -0.958 -20.693 1.00 77.56 236 SER A C 1
ATOM 1840 O O . SER A 1 236 ? 8.553 -2.071 -21.206 1.00 77.56 236 SER A O 1
ATOM 1842 N N . TYR A 1 237 ? 9.272 -0.788 -19.516 1.00 64.81 237 TYR A N 1
ATOM 1843 C CA . TYR A 1 237 ? 9.932 -1.853 -18.766 1.00 64.81 237 TYR A CA 1
ATOM 1844 C C . TYR A 1 237 ? 9.185 -2.207 -17.472 1.00 64.81 237 TYR A C 1
ATOM 1846 O O . TYR A 1 237 ? 9.059 -3.395 -17.133 1.00 64.81 237 TYR A O 1
ATOM 1854 N N . TRP A 1 238 ? 8.638 -1.194 -16.795 1.00 71.19 238 TRP A N 1
ATOM 1855 C CA . TRP A 1 238 ? 8.157 -1.264 -15.418 1.00 71.19 238 TRP A CA 1
ATOM 1856 C C . TRP A 1 238 ? 6.782 -0.629 -15.255 1.00 71.19 238 TRP A C 1
ATOM 1858 O O . TRP A 1 238 ? 6.477 0.378 -15.883 1.00 71.19 238 TRP A O 1
ATOM 1868 N N . ARG A 1 239 ? 5.990 -1.178 -14.330 1.00 80.62 239 ARG A N 1
ATOM 1869 C CA . ARG A 1 239 ? 4.833 -0.511 -13.732 1.00 80.62 239 ARG A CA 1
ATOM 1870 C C . ARG A 1 239 ? 4.956 -0.644 -12.225 1.00 80.62 239 ARG A C 1
ATOM 1872 O O . ARG A 1 239 ? 4.900 -1.764 -11.720 1.00 80.62 239 ARG A O 1
ATOM 1879 N N . ASN A 1 240 ? 5.097 0.479 -11.534 1.00 80.94 240 ASN A N 1
ATOM 1880 C CA . ASN A 1 240 ? 5.287 0.522 -10.093 1.00 80.94 240 ASN A CA 1
ATOM 1881 C C . ASN A 1 240 ? 4.194 1.344 -9.413 1.00 80.94 240 ASN A C 1
ATOM 1883 O O . ASN A 1 240 ? 3.715 2.354 -9.932 1.00 80.94 240 ASN A O 1
ATOM 1887 N N . TYR A 1 241 ? 3.781 0.857 -8.244 1.00 81.62 241 TYR A N 1
ATOM 1888 C CA . TYR A 1 241 ? 2.681 1.403 -7.458 1.00 81.62 241 TYR A CA 1
ATOM 1889 C C . TYR A 1 241 ? 3.234 2.079 -6.209 1.00 81.62 241 TYR A C 1
ATOM 1891 O O . TYR A 1 241 ? 4.057 1.503 -5.500 1.00 81.62 241 TYR A O 1
ATOM 1899 N N . GLY A 1 242 ? 2.739 3.276 -5.918 1.00 78.12 242 GLY A N 1
ATOM 1900 C CA . GLY A 1 242 ? 2.989 3.941 -4.651 1.00 78.12 242 GLY A CA 1
ATOM 1901 C C . GLY A 1 242 ? 2.146 3.373 -3.513 1.00 78.12 242 GLY A C 1
ATOM 1902 O O . GLY A 1 242 ? 1.217 2.582 -3.708 1.00 78.12 242 GLY A O 1
ATOM 1903 N N . SER A 1 243 ? 2.458 3.821 -2.299 1.00 79.00 243 SER A N 1
ATOM 1904 C CA . SER A 1 243 ? 1.681 3.520 -1.094 1.00 79.00 243 SER A CA 1
ATOM 1905 C C . SER A 1 243 ? 0.234 4.005 -1.232 1.00 79.00 243 SER A C 1
ATOM 1907 O O . SER A 1 243 ? -0.015 5.059 -1.818 1.00 79.00 243 SER A O 1
ATOM 1909 N N . VAL A 1 244 ? -0.720 3.274 -0.655 1.00 82.81 244 VAL A N 1
ATOM 1910 C CA . VAL A 1 244 ? -2.109 3.744 -0.551 1.00 82.81 244 VAL A CA 1
ATOM 1911 C C . VAL A 1 244 ? -2.208 4.749 0.596 1.00 82.81 244 VAL A C 1
ATOM 1913 O O . VAL A 1 244 ? -1.896 4.418 1.739 1.00 82.81 244 VAL A O 1
ATOM 1916 N N . LEU A 1 245 ? -2.653 5.966 0.295 1.00 79.50 245 LEU A N 1
ATOM 1917 C CA . LEU A 1 245 ? -3.000 7.002 1.268 1.00 79.50 245 LEU A CA 1
ATOM 1918 C C . LEU A 1 245 ? -4.513 7.235 1.272 1.00 79.50 245 LEU A C 1
ATOM 1920 O O . LEU A 1 245 ? -5.235 6.714 0.422 1.00 79.50 245 LEU A O 1
ATOM 1924 N N . SER A 1 246 ? -5.004 8.015 2.235 1.00 87.00 246 SER A N 1
ATOM 1925 C CA . SER A 1 246 ? -6.414 8.403 2.304 1.00 87.00 246 SER A CA 1
ATOM 1926 C C . SER A 1 246 ? -6.595 9.871 2.674 1.00 87.00 246 SER A C 1
ATOM 1928 O O . SER A 1 246 ? -5.687 10.503 3.217 1.00 87.00 246 SER A O 1
ATOM 1930 N N . PHE A 1 247 ? -7.770 10.409 2.362 1.00 93.25 247 PHE A N 1
ATOM 1931 C CA . PHE A 1 247 ? -8.238 11.721 2.800 1.00 93.25 247 PHE A CA 1
ATOM 1932 C C . PHE A 1 247 ? -9.754 11.682 3.034 1.00 93.25 247 PHE A C 1
ATOM 1934 O O . PHE A 1 247 ? -10.450 10.813 2.506 1.00 93.25 247 PHE A O 1
ATOM 1941 N N . VAL A 1 248 ? -10.269 12.630 3.818 1.00 94.44 248 VAL A N 1
ATOM 1942 C CA . VAL A 1 248 ? -11.708 12.800 4.070 1.00 94.44 248 VAL A CA 1
ATOM 1943 C C . VAL A 1 248 ? -12.136 14.136 3.482 1.00 94.44 248 VAL A C 1
ATOM 1945 O O . VAL A 1 248 ? -11.557 15.162 3.825 1.00 94.44 248 VAL A O 1
ATOM 1948 N N . THR A 1 249 ? -13.121 14.131 2.584 1.00 96.75 249 THR A N 1
ATOM 1949 C CA . THR A 1 249 ? -13.708 15.372 2.050 1.00 96.75 249 THR A CA 1
ATOM 1950 C C . THR A 1 249 ? -14.381 16.167 3.160 1.00 96.75 249 THR A C 1
ATOM 1952 O O . THR A 1 249 ? -15.000 15.576 4.046 1.00 96.75 249 THR A O 1
ATOM 1955 N N . ASN A 1 250 ? -14.365 17.493 3.057 1.00 95.69 250 ASN A N 1
ATOM 1956 C CA . ASN A 1 250 ? -15.054 18.347 4.020 1.00 95.69 250 ASN A CA 1
ATOM 1957 C C . ASN A 1 250 ? -16.561 18.056 4.040 1.00 95.69 250 ASN A C 1
ATOM 1959 O O . ASN A 1 250 ? -17.142 17.595 3.053 1.00 95.69 250 ASN A O 1
ATOM 1963 N N . GLU A 1 251 ? -17.204 18.358 5.162 1.00 91.69 251 GLU A N 1
ATOM 1964 C CA . GLU A 1 251 ? -18.656 18.263 5.271 1.00 91.69 251 GLU A CA 1
ATOM 1965 C C . GLU A 1 251 ? -19.344 19.216 4.285 1.00 91.69 251 GLU A C 1
ATOM 1967 O O . GLU A 1 251 ? -18.874 20.325 4.007 1.00 91.69 251 GLU A O 1
ATOM 1972 N N . GLY A 1 252 ? -20.477 18.778 3.740 1.00 79.25 252 GLY A N 1
ATOM 1973 C CA . GLY A 1 252 ? -21.337 19.647 2.951 1.00 79.25 252 GLY A CA 1
ATOM 1974 C C . GLY A 1 252 ? -21.992 20.661 3.881 1.00 79.25 252 GLY A C 1
ATOM 1975 O O . GLY A 1 252 ? -22.532 20.288 4.921 1.00 79.25 252 GLY A O 1
ATOM 1976 N N . THR A 1 253 ? -21.979 21.945 3.527 1.00 69.69 253 THR A N 1
ATOM 1977 C CA . THR A 1 253 ? -22.818 22.920 4.223 1.00 69.69 253 THR A CA 1
ATOM 1978 C C . THR A 1 253 ? -24.273 22.575 3.929 1.00 69.69 253 THR A C 1
ATOM 1980 O O . THR A 1 253 ? -24.770 22.840 2.835 1.00 69.69 253 THR A O 1
ATOM 1983 N N . VAL A 1 254 ? -24.958 21.953 4.889 1.00 58.25 254 VAL A N 1
ATOM 1984 C CA . VAL A 1 254 ? -26.417 21.887 4.869 1.00 58.25 254 VAL A CA 1
ATOM 1985 C C . VAL A 1 254 ? -26.894 23.315 5.103 1.00 58.25 254 VAL A C 1
ATOM 1987 O O . VAL A 1 254 ? -26.871 23.797 6.235 1.00 58.25 254 VAL A O 1
ATOM 1990 N N . GLU A 1 255 ? -27.307 24.014 4.046 1.00 53.12 255 GLU A N 1
ATOM 1991 C CA . GLU A 1 255 ? -28.216 25.140 4.227 1.00 53.12 255 GLU A CA 1
ATOM 1992 C C . GLU A 1 255 ? -29.480 24.558 4.859 1.00 53.12 255 GLU A C 1
ATOM 1994 O O . GLU A 1 255 ? -30.305 23.924 4.198 1.00 53.12 255 GLU A O 1
ATOM 1999 N N . GLN A 1 256 ? -29.603 24.688 6.181 1.00 41.56 256 GLN A N 1
ATOM 2000 C CA . GLN A 1 256 ? -30.888 24.473 6.811 1.00 41.56 256 GLN A CA 1
ATOM 2001 C C . GLN A 1 256 ? -31.805 25.542 6.239 1.00 41.56 256 GLN A C 1
ATOM 2003 O O . GLN A 1 256 ? -31.688 26.716 6.585 1.00 41.56 256 GLN A O 1
ATOM 2008 N N . ASN A 1 257 ? -32.717 25.128 5.363 1.00 45.09 257 ASN A N 1
ATOM 2009 C CA . ASN A 1 257 ? -33.929 25.879 5.098 1.00 45.09 257 ASN A CA 1
ATOM 2010 C C . ASN A 1 257 ? -34.680 25.977 6.428 1.00 45.09 257 ASN A C 1
ATOM 2012 O O . ASN A 1 257 ? -35.553 25.165 6.736 1.00 45.09 257 ASN A O 1
ATOM 2016 N N . VAL A 1 258 ? -34.311 26.957 7.253 1.00 43.94 258 VAL A N 1
ATOM 2017 C CA . VAL A 1 258 ? -35.194 27.443 8.297 1.00 43.94 258 VAL A CA 1
ATOM 2018 C C . VAL A 1 258 ? -36.377 27.985 7.521 1.00 43.94 258 VAL A C 1
ATOM 2020 O O . VAL A 1 258 ? -36.284 29.029 6.879 1.00 43.94 258 VAL A O 1
ATOM 2023 N N . ASN A 1 259 ? -37.471 27.225 7.508 1.00 46.22 259 ASN A N 1
ATOM 2024 C CA . ASN A 1 259 ? -38.764 27.738 7.099 1.00 46.22 259 ASN A CA 1
ATOM 2025 C C . ASN A 1 259 ? -39.040 28.941 7.998 1.00 46.22 259 ASN A C 1
ATOM 2027 O O . ASN A 1 259 ? -39.519 28.786 9.122 1.00 46.22 259 ASN A O 1
ATOM 2031 N N . THR A 1 260 ? -38.692 30.136 7.530 1.00 42.19 260 THR A N 1
ATOM 2032 C CA . THR A 1 260 ? -39.122 31.377 8.146 1.00 42.19 260 THR A CA 1
ATOM 2033 C C . THR A 1 260 ? -40.640 31.323 8.118 1.00 42.19 260 THR A C 1
ATOM 2035 O O . THR A 1 260 ? -41.256 31.463 7.061 1.00 42.19 260 THR A O 1
ATOM 2038 N N . ILE A 1 261 ? -41.256 31.057 9.271 1.00 44.22 261 ILE A N 1
ATOM 2039 C CA . ILE A 1 261 ? -42.674 31.325 9.468 1.00 44.22 261 ILE A CA 1
ATOM 2040 C C . ILE A 1 261 ? -42.790 32.831 9.264 1.00 44.22 261 ILE A C 1
ATOM 2042 O O . ILE A 1 261 ? -42.453 33.613 10.150 1.00 44.22 261 ILE A O 1
ATOM 2046 N N . ILE A 1 262 ? -43.192 33.245 8.062 1.00 47.31 262 ILE A N 1
ATOM 2047 C CA . ILE A 1 262 ? -43.578 34.625 7.811 1.00 47.31 262 ILE A CA 1
ATOM 2048 C C . ILE A 1 262 ? -44.841 34.823 8.641 1.00 47.31 262 ILE A C 1
ATOM 2050 O O . ILE A 1 262 ? -45.938 34.447 8.222 1.00 47.31 262 ILE A O 1
ATOM 2054 N N . ILE A 1 263 ? -44.684 35.373 9.844 1.00 45.56 263 ILE A N 1
ATOM 2055 C CA . ILE A 1 263 ? -45.795 35.977 10.565 1.00 45.56 263 ILE A CA 1
ATOM 2056 C C . ILE A 1 263 ? -46.178 37.174 9.701 1.00 45.56 263 ILE A C 1
ATOM 2058 O O . ILE A 1 263 ? -45.535 38.219 9.745 1.00 45.56 263 ILE A O 1
ATOM 2062 N N . ARG A 1 264 ? -47.155 36.980 8.813 1.00 49.62 264 ARG A N 1
ATOM 2063 C CA . ARG A 1 264 ? -47.743 38.089 8.067 1.00 49.62 264 ARG A CA 1
ATOM 2064 C C . ARG A 1 264 ? -48.339 39.024 9.113 1.00 49.62 264 ARG A C 1
ATOM 2066 O O . ARG A 1 264 ? -49.175 38.587 9.905 1.00 49.62 264 ARG A O 1
ATOM 2073 N N . GLU A 1 265 ? -47.879 40.271 9.140 1.00 51.59 265 GLU A N 1
ATOM 2074 C CA . GLU A 1 265 ? -48.545 41.321 9.905 1.00 51.59 265 GLU A CA 1
ATOM 2075 C C . GLU A 1 265 ? -50.040 41.330 9.538 1.00 51.59 265 GLU A C 1
ATOM 2077 O O . GLU A 1 265 ? -50.388 41.076 8.375 1.00 51.59 265 GLU A O 1
ATOM 2082 N N . PRO A 1 266 ? -50.947 41.548 10.506 1.00 41.47 266 PRO A N 1
ATOM 2083 C CA . PRO A 1 266 ? -52.372 41.567 10.224 1.00 41.47 266 PRO A CA 1
ATOM 2084 C C . PRO A 1 266 ? -52.670 42.661 9.195 1.00 41.47 266 PRO A C 1
ATOM 2086 O O . PRO A 1 266 ? -52.417 43.841 9.430 1.00 41.47 266 PRO A O 1
ATOM 2089 N N . VAL A 1 267 ? -53.221 42.257 8.049 1.00 44.62 267 VAL A N 1
ATOM 2090 C CA . VAL A 1 267 ? -53.697 43.180 7.017 1.00 44.62 267 VAL A CA 1
ATOM 2091 C C . VAL A 1 267 ? -54.856 43.982 7.607 1.00 44.62 267 VAL A C 1
ATOM 2093 O O . VAL A 1 267 ? -55.934 43.440 7.852 1.00 44.62 267 VAL A O 1
ATOM 2096 N N . ILE A 1 268 ? -54.632 45.274 7.844 1.00 45.34 268 ILE A N 1
ATOM 2097 C CA . ILE A 1 268 ? -55.704 46.228 8.128 1.00 45.34 268 ILE A CA 1
ATOM 2098 C C . ILE A 1 268 ? -56.495 46.380 6.827 1.00 45.34 268 ILE A C 1
ATOM 2100 O O . ILE A 1 268 ? -55.993 46.917 5.842 1.00 45.34 268 ILE A O 1
ATOM 2104 N N . VAL A 1 269 ? -57.722 45.860 6.798 1.00 41.03 269 VAL A N 1
ATOM 2105 C CA . VAL A 1 269 ? -58.642 46.077 5.678 1.00 41.03 269 VAL A CA 1
ATOM 2106 C C . VAL A 1 269 ? -59.221 47.481 5.827 1.00 41.03 269 VAL A C 1
ATOM 2108 O O . VAL A 1 269 ? -60.203 47.684 6.539 1.00 41.03 269 VAL A O 1
ATOM 2111 N N . GLU A 1 270 ? -58.605 48.463 5.174 1.00 47.53 270 GLU A N 1
ATOM 2112 C CA . GLU A 1 270 ? -59.267 49.743 4.934 1.00 47.53 270 GLU A CA 1
ATOM 2113 C C . GLU A 1 270 ? -60.367 49.525 3.888 1.00 47.53 270 GLU A C 1
ATOM 2115 O O . GLU A 1 270 ? -60.099 49.102 2.765 1.00 47.53 270 GLU A O 1
ATOM 2120 N N . ILE A 1 271 ? -61.623 49.762 4.271 1.00 42.00 271 ILE A N 1
ATOM 2121 C CA . ILE A 1 271 ? -62.767 49.724 3.354 1.00 42.00 271 ILE A CA 1
ATOM 2122 C C . ILE A 1 271 ? -62.751 51.040 2.558 1.00 42.00 271 ILE A C 1
ATOM 2124 O O . ILE A 1 271 ? -62.971 52.094 3.161 1.00 42.00 271 ILE A O 1
ATOM 2128 N N . PRO A 1 272 ? -62.505 51.031 1.235 1.00 46.28 272 PRO A N 1
ATOM 2129 C CA . PRO A 1 272 ? -62.503 52.259 0.451 1.00 46.28 272 PRO A CA 1
ATOM 2130 C C . PRO A 1 272 ? -63.928 52.809 0.284 1.00 46.28 272 PRO A C 1
ATOM 2132 O O . PRO A 1 272 ? -64.879 52.071 0.015 1.00 46.28 272 PRO A O 1
ATOM 2135 N N . ALA A 1 273 ? -64.067 54.128 0.437 1.00 44.72 273 ALA A N 1
ATOM 2136 C CA . ALA A 1 273 ? -65.285 54.875 0.128 1.00 44.72 273 ALA A CA 1
ATOM 2137 C C . ALA A 1 273 ? -65.638 54.761 -1.375 1.00 44.72 273 ALA A C 1
ATOM 2139 O O . ALA A 1 273 ? -64.736 54.639 -2.207 1.00 44.72 273 ALA A O 1
ATOM 2140 N N . PRO A 1 274 ? -66.932 54.793 -1.750 1.00 38.91 274 PRO A N 1
ATOM 2141 C CA . PRO A 1 274 ? -67.369 54.426 -3.093 1.00 38.91 274 PRO A CA 1
ATOM 2142 C C . PRO A 1 274 ? -66.988 55.502 -4.116 1.00 38.91 274 PRO A C 1
ATOM 2144 O O . PRO A 1 274 ? -67.408 56.652 -3.997 1.00 38.91 274 PRO A O 1
ATOM 2147 N N . ALA A 1 275 ? -66.226 55.112 -5.139 1.00 41.75 275 ALA A N 1
ATOM 2148 C CA . ALA A 1 275 ? -65.919 55.956 -6.286 1.00 41.75 275 ALA A CA 1
ATOM 2149 C C . ALA A 1 275 ? -66.761 55.552 -7.504 1.00 41.75 275 ALA A C 1
ATOM 2151 O O . ALA A 1 275 ? -66.819 54.391 -7.909 1.00 41.75 275 ALA A O 1
ATOM 2152 N N . THR A 1 276 ? -67.429 56.563 -8.046 1.00 38.16 276 THR A N 1
ATOM 2153 C CA . THR A 1 276 ? -68.272 56.586 -9.239 1.00 38.16 276 THR A CA 1
ATOM 2154 C C . THR A 1 276 ? -67.462 56.302 -10.512 1.00 38.16 276 THR A C 1
ATOM 2156 O O . THR A 1 276 ? -66.288 56.651 -10.600 1.00 38.16 276 THR A O 1
ATOM 2159 N N . ALA A 1 277 ? -68.125 55.674 -11.486 1.00 35.47 277 ALA A N 1
ATOM 2160 C CA . ALA A 1 277 ? -67.624 55.279 -12.804 1.00 35.47 277 ALA A CA 1
ATOM 2161 C C . ALA A 1 277 ? -66.963 56.409 -13.614 1.00 35.47 277 ALA A C 1
ATOM 2163 O O . ALA A 1 277 ? -67.354 57.558 -13.437 1.00 35.47 277 ALA A O 1
ATOM 2164 N N . VAL A 1 278 ? -66.055 56.041 -14.536 1.00 40.88 278 VAL A N 1
ATOM 2165 C CA . VAL A 1 278 ? -66.046 56.321 -15.999 1.00 40.88 278 VAL A CA 1
ATOM 2166 C C . VAL A 1 278 ? -64.791 55.646 -16.627 1.00 40.88 278 VAL A C 1
ATOM 2168 O O . VAL A 1 278 ? -63.722 55.686 -16.025 1.00 40.88 278 VAL A O 1
ATOM 2171 N N . GLU A 1 279 ? -64.998 54.941 -17.758 1.00 38.94 279 GLU A N 1
ATOM 2172 C CA . GLU A 1 279 ? -64.193 54.793 -19.014 1.00 38.94 279 GLU A CA 1
ATOM 2173 C C . GLU A 1 279 ? -62.757 55.382 -19.079 1.00 38.94 279 GLU A C 1
ATOM 2175 O O . GLU A 1 279 ? -62.476 56.384 -18.441 1.00 38.94 279 GLU A O 1
ATOM 2180 N N . GLU A 1 280 ? -61.767 54.962 -19.880 1.00 36.56 280 GLU A N 1
ATOM 2181 C CA . GLU A 1 280 ? -61.528 54.039 -21.010 1.00 36.56 280 GLU A CA 1
ATOM 2182 C C . GLU A 1 280 ? -60.008 54.189 -21.345 1.00 36.56 280 GLU A C 1
ATOM 2184 O O . GLU A 1 280 ? -59.385 55.175 -20.952 1.00 36.56 280 GLU A O 1
ATOM 2189 N N . ASN A 1 281 ? -59.450 53.273 -22.145 1.00 32.91 281 ASN A N 1
ATOM 2190 C CA . ASN A 1 281 ? -58.268 53.424 -23.026 1.00 32.91 281 ASN A CA 1
ATOM 2191 C C . ASN A 1 281 ? -56.809 53.354 -22.506 1.00 32.91 281 ASN A C 1
ATOM 2193 O O . ASN A 1 281 ? -56.243 54.283 -21.944 1.00 32.91 281 ASN A O 1
ATOM 2197 N N . GLU A 1 282 ? -56.184 52.217 -22.854 1.00 39.31 282 GLU A N 1
ATOM 2198 C CA . GLU A 1 282 ? -55.000 52.049 -23.726 1.00 39.31 282 GLU A CA 1
ATOM 2199 C C . GLU A 1 282 ? -53.828 53.063 -23.647 1.00 39.31 282 GLU A C 1
ATOM 2201 O O . GLU A 1 282 ? -53.974 54.221 -24.025 1.00 39.31 282 GLU A O 1
ATOM 2206 N N . LYS A 1 283 ? -52.608 52.574 -23.333 1.00 34.78 283 LYS A N 1
ATOM 2207 C CA . LYS A 1 283 ? -51.433 52.501 -24.251 1.00 34.78 283 LYS A CA 1
ATOM 2208 C C . LYS A 1 283 ? -50.076 52.394 -23.517 1.00 34.78 283 LYS A C 1
ATOM 2210 O O . LYS A 1 283 ? -49.835 53.026 -22.498 1.00 34.78 283 LYS A O 1
ATOM 2215 N N . LYS A 1 284 ? -49.202 51.573 -24.121 1.00 35.16 284 LYS A N 1
ATOM 2216 C CA . LYS A 1 284 ? -47.742 51.388 -23.949 1.00 35.16 284 LYS A CA 1
ATOM 2217 C C . LYS A 1 284 ? -46.944 52.656 -23.592 1.00 35.16 284 LYS A C 1
ATOM 2219 O O . LYS A 1 284 ? -47.163 53.664 -24.253 1.00 35.16 284 LYS A O 1
ATOM 2224 N N . ASP A 1 285 ? -45.878 52.517 -22.793 1.00 32.69 285 ASP A N 1
ATOM 2225 C CA . ASP A 1 285 ? -44.485 52.624 -23.284 1.00 32.69 285 ASP A CA 1
ATOM 2226 C C . ASP A 1 285 ? -43.443 52.108 -22.267 1.00 32.69 285 ASP A C 1
ATOM 2228 O O . ASP A 1 285 ? -43.721 51.928 -21.085 1.00 32.69 285 ASP A O 1
ATOM 2232 N N . ASN A 1 286 ? -42.271 51.822 -22.823 1.00 32.44 286 ASN A N 1
ATOM 2233 C CA . ASN A 1 286 ? -41.063 51.183 -22.329 1.00 32.44 286 ASN A CA 1
ATOM 2234 C C . ASN A 1 286 ? -40.217 52.029 -21.362 1.00 32.44 286 ASN A C 1
ATOM 2236 O O . ASN A 1 286 ? -40.437 53.224 -21.184 1.00 32.44 286 ASN A O 1
ATOM 2240 N N . SER A 1 287 ? -39.106 51.388 -20.969 1.00 32.56 287 SER A N 1
ATOM 2241 C CA . SER A 1 287 ? -37.813 51.940 -20.529 1.00 32.56 287 SER A CA 1
ATOM 2242 C C . SER A 1 287 ? -37.696 52.181 -19.020 1.00 32.56 287 SER A C 1
ATOM 2244 O O . SER A 1 287 ? -38.680 52.528 -18.386 1.00 32.56 287 SER A O 1
ATOM 2246 N N . VAL A 1 288 ? -36.560 52.014 -18.343 1.00 36.28 288 VAL A N 1
ATOM 2247 C CA . VAL A 1 288 ? -35.199 51.498 -18.603 1.00 36.28 288 VAL A CA 1
ATOM 2248 C C . VAL A 1 288 ? -34.559 51.459 -17.190 1.00 36.28 288 VAL A C 1
ATOM 2250 O O . VAL A 1 288 ? -34.861 52.332 -16.385 1.00 36.28 288 VAL A O 1
ATOM 2253 N N . GLU A 1 289 ? -33.774 50.418 -16.884 1.00 35.53 289 GLU A N 1
ATOM 2254 C CA . GLU A 1 289 ? -32.492 50.442 -16.133 1.00 35.53 289 GLU A CA 1
ATOM 2255 C C . GLU A 1 289 ? -32.325 51.346 -14.888 1.00 35.53 289 GLU A C 1
ATOM 2257 O O . GLU A 1 289 ? -32.331 52.565 -14.989 1.00 35.53 289 GLU A O 1
ATOM 2262 N N . ASP A 1 290 ? -32.059 50.742 -13.721 1.00 31.61 290 ASP A N 1
ATOM 2263 C CA . ASP A 1 290 ? -30.757 50.900 -13.042 1.00 31.61 290 ASP A CA 1
ATOM 2264 C C . ASP A 1 290 ? -30.623 49.953 -11.826 1.00 31.61 290 ASP A C 1
ATOM 2266 O O . ASP A 1 290 ? -31.548 49.741 -11.040 1.00 31.61 290 ASP A O 1
ATOM 2270 N N . GLN A 1 291 ? -29.437 49.368 -11.686 1.00 38.19 291 GLN A N 1
ATOM 2271 C CA . GLN A 1 291 ? -28.858 48.789 -10.462 1.00 38.19 291 GLN A CA 1
ATOM 2272 C C . GLN A 1 291 ? -27.665 49.696 -10.085 1.00 38.19 291 GLN A C 1
ATOM 2274 O O . GLN A 1 291 ? -27.228 50.461 -10.941 1.00 38.19 291 GLN A O 1
ATOM 2279 N N . PRO A 1 292 ? -26.958 49.527 -8.954 1.00 55.56 292 PRO A N 1
ATOM 2280 C CA . PRO A 1 292 ? -27.288 48.931 -7.656 1.00 55.56 292 PRO A CA 1
ATOM 2281 C C . PRO A 1 292 ? -26.946 49.909 -6.503 1.00 55.56 292 PRO A C 1
ATOM 2283 O O . PRO A 1 292 ? -26.251 50.897 -6.709 1.00 55.56 292 PRO A O 1
ATOM 2286 N N . GLU A 1 293 ? -27.287 49.596 -5.247 1.00 32.69 293 GLU A N 1
ATOM 2287 C CA . GLU A 1 293 ? -26.422 50.062 -4.154 1.00 32.69 293 GLU A CA 1
ATOM 2288 C C . GLU A 1 293 ? -26.425 49.157 -2.921 1.00 32.69 293 GLU A C 1
ATOM 2290 O O . GLU A 1 293 ? -27.441 48.688 -2.411 1.00 32.69 293 GLU A O 1
ATOM 2295 N N . THR A 1 294 ? -25.200 48.905 -2.481 1.00 34.78 294 THR A N 1
ATOM 2296 C CA . THR A 1 294 ? -24.771 48.120 -1.335 1.00 34.78 294 THR A CA 1
ATOM 2297 C C . THR A 1 294 ? -25.017 48.854 -0.023 1.00 34.78 294 THR A C 1
ATOM 2299 O O . THR A 1 294 ? -24.592 49.996 0.126 1.00 34.78 294 THR A O 1
ATOM 2302 N N . THR A 1 295 ? -25.519 48.159 0.997 1.00 28.59 295 THR A N 1
ATOM 2303 C CA . THR A 1 295 ? -25.298 48.562 2.393 1.00 28.59 295 THR A CA 1
ATOM 2304 C C . THR A 1 295 ? -24.825 47.371 3.217 1.00 28.59 295 THR A C 1
ATOM 2306 O O . THR A 1 295 ? -25.498 46.356 3.367 1.00 28.59 295 THR A O 1
ATOM 2309 N N . ARG A 1 296 ? -23.595 47.499 3.727 1.00 37.09 296 ARG A N 1
ATOM 2310 C CA . ARG A 1 296 ? -23.021 46.634 4.756 1.00 37.09 296 ARG A CA 1
ATOM 2311 C C . ARG A 1 296 ? -23.565 47.109 6.099 1.00 37.09 296 ARG A C 1
ATOM 2313 O O . ARG A 1 296 ? -23.332 48.254 6.473 1.00 37.09 296 ARG A O 1
ATOM 2320 N N . THR A 1 297 ? -24.184 46.215 6.854 1.00 32.50 297 THR A N 1
ATOM 2321 C CA . THR A 1 297 ? -24.372 46.387 8.297 1.00 32.50 297 THR A CA 1
ATOM 2322 C C . THR A 1 297 ? -23.902 45.120 8.993 1.00 32.50 297 THR A C 1
ATOM 2324 O O . THR A 1 297 ? -24.518 44.068 8.849 1.00 32.50 297 THR A O 1
ATOM 2327 N N . SER A 1 298 ? -22.802 45.217 9.739 1.00 43.38 298 SER A N 1
ATOM 2328 C CA . SER A 1 298 ? -22.474 44.239 10.777 1.00 43.38 298 SER A CA 1
ATOM 2329 C C . SER A 1 298 ? -23.470 44.371 11.927 1.00 43.38 298 SER A C 1
ATOM 2331 O O . SER A 1 298 ? -23.672 45.489 12.405 1.00 43.38 298 SER A O 1
ATOM 2333 N N . PRO A 1 299 ? -23.967 43.257 12.479 1.00 44.25 299 PRO A N 1
ATOM 2334 C CA . PRO A 1 299 ? -24.356 43.202 13.873 1.00 44.25 299 PRO A CA 1
ATOM 2335 C C . PRO A 1 299 ? -23.315 42.414 14.666 1.00 44.25 299 PRO A C 1
ATOM 2337 O O . PRO A 1 299 ? -22.999 41.258 14.394 1.00 44.25 299 PRO A O 1
ATOM 2340 N N . ILE A 1 300 ? -22.795 43.091 15.681 1.00 44.88 300 ILE A N 1
ATOM 2341 C CA . ILE A 1 300 ? -22.120 42.512 16.834 1.00 44.88 300 ILE A CA 1
ATOM 2342 C C . ILE A 1 300 ? -23.134 41.617 17.561 1.00 44.88 300 ILE A C 1
ATOM 2344 O O . ILE A 1 300 ? -24.216 42.076 17.917 1.00 44.88 300 ILE A O 1
ATOM 2348 N N . GLY A 1 301 ? -22.774 40.358 17.804 1.00 39.16 301 GLY A N 1
ATOM 2349 C CA . GLY A 1 301 ? -23.562 39.416 18.597 1.00 39.16 301 GLY A CA 1
ATOM 2350 C C . GLY A 1 301 ? -22.677 38.279 19.091 1.00 39.16 301 GLY A C 1
ATOM 2351 O O . GLY A 1 301 ? -22.478 37.289 18.397 1.00 39.16 301 GLY A O 1
ATOM 2352 N N . ALA A 1 302 ? -22.088 38.462 20.271 1.00 39.56 302 ALA A N 1
ATOM 2353 C CA . ALA A 1 302 ? -21.285 37.458 20.953 1.00 39.56 302 ALA A CA 1
ATOM 2354 C C . ALA A 1 302 ? -22.186 36.344 21.511 1.00 39.56 302 ALA A C 1
ATOM 2356 O O . ALA A 1 302 ? -23.015 36.602 22.382 1.00 39.56 302 ALA A O 1
ATOM 2357 N N . ASN A 1 303 ? -21.981 35.104 21.061 1.00 36.97 303 ASN A N 1
ATOM 2358 C CA . ASN A 1 303 ? -22.484 33.920 21.754 1.00 36.97 303 ASN A CA 1
ATOM 2359 C C . ASN A 1 303 ? -21.515 33.559 22.885 1.00 36.97 303 ASN A C 1
ATOM 2361 O O . ASN A 1 303 ? -20.462 32.958 22.673 1.00 36.97 303 ASN A O 1
ATOM 2365 N N . VAL A 1 304 ? -21.887 33.955 24.099 1.00 45.88 304 VAL A N 1
ATOM 2366 C CA . VAL A 1 304 ? -21.358 33.418 25.353 1.00 45.88 304 VAL A CA 1
ATOM 2367 C C . VAL A 1 304 ? -22.205 32.183 25.690 1.00 45.88 304 VAL A C 1
ATOM 2369 O O . VAL A 1 304 ? -23.423 32.246 25.576 1.00 45.88 304 VAL A O 1
ATOM 2372 N N . TYR A 1 305 ? -21.552 31.096 26.116 1.00 44.91 305 TYR A N 1
ATOM 2373 C CA . TYR A 1 305 ? -22.094 29.780 26.516 1.00 44.91 305 TYR A CA 1
ATOM 2374 C C . TYR A 1 305 ? -22.224 28.733 25.392 1.00 44.91 305 TYR A C 1
ATOM 2376 O O . TYR A 1 305 ? -23.232 28.636 24.703 1.00 44.91 305 TYR A O 1
ATOM 2384 N N . GLY A 1 306 ? -21.187 27.893 25.260 1.00 43.09 306 GLY A N 1
ATOM 2385 C CA . GLY A 1 306 ? -21.204 26.716 24.380 1.00 43.09 306 GLY A CA 1
ATOM 2386 C C . GLY A 1 306 ? -19.909 25.892 24.324 1.00 43.09 306 GLY A C 1
ATOM 2387 O O . GLY A 1 306 ? -19.938 24.760 23.857 1.00 43.09 306 GLY A O 1
ATOM 2388 N N . ALA A 1 307 ? -18.777 26.399 24.824 1.00 42.75 307 ALA A N 1
ATOM 2389 C CA . ALA A 1 307 ? -17.562 25.595 24.963 1.00 42.75 307 ALA A CA 1
ATOM 2390 C C . ALA A 1 307 ? -17.600 24.830 26.294 1.00 42.75 307 ALA A C 1
ATOM 2392 O O . ALA A 1 307 ? -17.687 25.442 27.360 1.00 42.75 307 ALA A O 1
ATOM 2393 N N . GLY A 1 308 ? -17.567 23.497 26.229 1.00 55.19 308 GLY A N 1
ATOM 2394 C CA . GLY A 1 308 ? -17.500 22.627 27.400 1.00 55.19 308 GLY A CA 1
ATOM 2395 C C . GLY A 1 308 ? -16.382 23.066 28.346 1.00 55.19 308 GLY A C 1
ATOM 2396 O O . GLY A 1 308 ? -15.232 23.209 27.946 1.00 55.19 308 GLY A O 1
ATOM 2397 N N . PHE A 1 309 ? -16.735 23.298 29.608 1.00 64.19 309 PHE A N 1
ATOM 2398 C CA . PHE A 1 309 ? -15.813 23.748 30.657 1.00 64.19 309 PHE A CA 1
ATOM 2399 C C . PHE A 1 309 ? -14.734 22.701 30.999 1.00 64.19 309 PHE A C 1
ATOM 2401 O O . PHE A 1 309 ? -13.739 23.015 31.649 1.00 64.19 309 PHE A O 1
ATOM 2408 N N . LEU A 1 310 ? -14.926 21.450 30.573 1.00 76.75 310 LEU A N 1
ATOM 2409 C CA . LEU A 1 310 ? -14.043 20.338 30.901 1.00 76.75 310 LEU A CA 1
ATOM 2410 C C . LEU A 1 310 ? -13.019 20.087 29.782 1.00 76.75 310 LEU A C 1
ATOM 2412 O O . LEU A 1 310 ? -13.402 20.043 28.611 1.00 76.75 310 LEU A O 1
ATOM 2416 N N . PRO A 1 311 ? -11.727 19.895 30.110 1.00 85.25 311 PRO A N 1
ATOM 2417 C CA . PRO A 1 311 ? -10.701 19.696 29.096 1.00 85.25 311 PRO A CA 1
ATOM 2418 C C . PRO A 1 311 ? -10.850 18.361 28.353 1.00 85.25 311 PRO A C 1
ATOM 2420 O O . PRO A 1 311 ? -11.048 17.314 28.965 1.00 85.25 311 PRO A O 1
ATOM 2423 N N . GLY A 1 312 ? -10.668 18.383 27.029 1.00 81.25 312 GLY A N 1
ATOM 2424 C CA . GLY A 1 312 ? -10.678 17.184 26.177 1.00 81.25 312 GLY A CA 1
ATOM 2425 C C . GLY A 1 312 ? -9.342 16.430 26.097 1.00 81.25 312 GLY A C 1
ATOM 2426 O O . GLY A 1 312 ? -9.233 15.472 25.342 1.00 81.25 312 GLY A O 1
ATOM 2427 N N . SER A 1 313 ? -8.306 16.859 26.829 1.00 81.81 313 SER A N 1
ATOM 2428 C CA . SER A 1 313 ? -6.960 16.269 26.777 1.00 81.81 313 SER A CA 1
ATOM 2429 C C . SER A 1 313 ? -6.316 16.150 28.161 1.00 81.81 313 SER A C 1
ATOM 2431 O O . SER A 1 313 ? -6.608 16.939 29.062 1.00 81.81 313 SER A O 1
ATOM 2433 N N . LEU A 1 314 ? -5.391 15.192 28.323 1.00 70.00 314 LEU A N 1
ATOM 2434 C CA . LEU A 1 314 ? -4.624 14.982 29.565 1.00 70.00 314 LEU A CA 1
ATOM 2435 C C . LEU A 1 314 ? -3.875 16.246 30.015 1.00 70.00 314 LEU A C 1
ATOM 2437 O O . LEU A 1 314 ? -3.860 16.573 31.201 1.00 70.00 314 LEU A O 1
ATOM 2441 N N . LEU A 1 315 ? -3.303 16.994 29.066 1.00 73.50 315 LEU A N 1
ATOM 2442 C CA . LEU A 1 315 ? -2.630 18.263 29.349 1.00 73.50 315 LEU A CA 1
ATOM 2443 C C . LEU A 1 315 ? -3.611 19.324 29.873 1.00 73.50 315 LEU A C 1
ATOM 2445 O O . LEU A 1 315 ? -3.273 20.105 30.760 1.00 73.50 315 LEU A O 1
ATOM 2449 N N . GLY A 1 316 ? -4.844 19.330 29.367 1.00 82.06 316 GLY A N 1
ATOM 2450 C CA . GLY A 1 316 ? -5.888 20.222 29.854 1.00 82.06 316 GLY A CA 1
ATOM 2451 C C . GLY A 1 316 ? -6.335 19.892 31.282 1.00 82.06 316 GLY A C 1
ATOM 2452 O O . GLY A 1 316 ? -6.507 20.799 32.095 1.00 82.06 316 GLY A O 1
ATOM 2453 N N . TRP A 1 317 ? -6.450 18.605 31.624 1.00 80.81 317 TRP A N 1
ATOM 2454 C CA . TRP A 1 317 ? -6.729 18.168 32.998 1.00 80.81 317 TRP A CA 1
ATOM 2455 C C . TRP A 1 317 ? -5.614 18.559 33.974 1.00 80.81 317 TRP A C 1
ATOM 2457 O O . TRP A 1 317 ? -5.903 19.023 35.077 1.00 80.81 317 TRP A O 1
ATOM 2467 N N . LEU A 1 318 ? -4.350 18.448 33.553 1.00 82.81 318 LEU A N 1
ATOM 2468 C CA . LEU A 1 318 ? -3.197 18.907 34.332 1.00 82.81 318 LEU A CA 1
ATOM 2469 C C . LEU A 1 318 ? -3.284 20.414 34.634 1.00 82.81 318 LEU A C 1
ATOM 2471 O O . LEU A 1 318 ? -3.115 20.830 35.780 1.00 82.81 318 LEU A O 1
ATOM 2475 N N . LEU A 1 319 ? -3.588 21.233 33.621 1.00 83.88 319 LEU A N 1
ATOM 2476 C CA . LEU A 1 319 ? -3.732 22.684 33.779 1.00 83.88 319 LEU A CA 1
ATOM 2477 C C . LEU A 1 319 ? -4.900 23.056 34.702 1.00 83.88 319 LEU A C 1
ATOM 2479 O O . LEU A 1 319 ? -4.756 23.948 35.540 1.00 83.88 319 LEU A O 1
ATOM 2483 N N . LEU A 1 320 ? -6.029 22.350 34.600 1.00 85.50 320 LEU A N 1
ATOM 2484 C CA . LEU A 1 320 ? -7.181 22.557 35.479 1.00 85.50 320 LEU A CA 1
ATOM 2485 C C . LEU A 1 320 ? -6.832 22.238 36.940 1.00 85.50 320 LEU A C 1
ATOM 2487 O O . LEU A 1 320 ? -7.175 23.006 37.838 1.00 85.50 320 LEU A O 1
ATOM 2491 N N . LEU A 1 321 ? -6.090 21.155 37.186 1.00 84.94 321 LEU A N 1
ATOM 2492 C CA . LEU A 1 321 ? -5.656 20.766 38.530 1.00 84.94 321 LEU A CA 1
ATOM 2493 C C . LEU A 1 321 ? -4.716 21.811 39.152 1.00 84.94 321 LEU A C 1
ATOM 2495 O O . LEU A 1 321 ? -4.878 22.175 40.319 1.00 84.94 321 LEU A O 1
ATOM 2499 N N . ILE A 1 322 ? -3.780 22.350 38.364 1.00 89.81 322 ILE A N 1
ATOM 2500 C CA . ILE A 1 322 ? -2.896 23.446 38.792 1.00 89.81 322 ILE A CA 1
ATOM 2501 C C . ILE A 1 322 ? -3.716 24.694 39.154 1.00 89.81 322 ILE A C 1
ATOM 2503 O O . ILE A 1 322 ? -3.461 25.324 40.182 1.00 89.81 322 ILE A O 1
ATOM 2507 N N . LEU A 1 323 ? -4.731 25.032 38.355 1.00 90.19 323 LEU A N 1
ATOM 2508 C CA . LEU A 1 323 ? -5.591 26.193 38.592 1.00 90.19 323 LEU A CA 1
ATOM 2509 C C . LEU A 1 323 ? -6.397 26.055 39.891 1.00 90.19 323 LEU A C 1
ATOM 2511 O O . LEU A 1 323 ? -6.451 26.995 40.686 1.00 90.19 323 LEU A O 1
ATOM 2515 N N . VAL A 1 324 ? -6.958 24.873 40.156 1.00 91.38 324 VAL A N 1
ATOM 2516 C CA . VAL A 1 324 ? -7.669 24.582 41.413 1.00 91.38 324 VAL A CA 1
ATOM 2517 C C . VAL A 1 324 ? -6.730 24.694 42.619 1.00 91.38 324 VAL A C 1
ATOM 2519 O O . VAL A 1 324 ? -7.091 25.313 43.620 1.00 91.38 324 VAL A O 1
ATOM 2522 N N . LEU A 1 325 ? -5.504 24.169 42.524 1.00 88.56 325 LEU A N 1
ATOM 2523 C CA . LEU A 1 325 ? -4.495 24.301 43.583 1.00 88.56 325 LEU A CA 1
ATOM 2524 C C . LEU A 1 325 ? -4.153 25.765 43.880 1.00 88.56 325 LEU A C 1
ATOM 2526 O O . LEU A 1 325 ? -4.080 26.155 45.047 1.00 88.56 325 LEU A O 1
ATOM 2530 N N . MET A 1 326 ? -3.986 26.586 42.839 1.00 91.31 326 MET A N 1
ATOM 2531 C CA . MET A 1 326 ? -3.752 28.021 43.004 1.00 91.31 326 MET A CA 1
ATOM 2532 C C . MET A 1 326 ? -4.935 28.716 43.685 1.00 91.31 326 MET A C 1
ATOM 2534 O O . MET A 1 326 ? -4.719 29.518 44.592 1.00 91.31 326 MET A O 1
ATOM 2538 N N . ALA A 1 327 ? -6.174 28.380 43.315 1.00 92.12 327 ALA A N 1
ATOM 2539 C CA . ALA A 1 327 ? -7.370 28.951 43.934 1.00 92.12 327 ALA A CA 1
ATOM 2540 C C . ALA A 1 327 ? -7.474 28.602 45.429 1.00 92.12 327 ALA A C 1
ATOM 2542 O O . ALA A 1 327 ? -7.766 29.473 46.249 1.00 92.12 327 ALA A O 1
ATOM 2543 N N . VAL A 1 328 ? -7.168 27.357 45.805 1.00 92.38 328 VAL A N 1
ATOM 2544 C CA . VAL A 1 328 ? -7.139 26.923 47.212 1.00 92.38 328 VAL A CA 1
ATOM 2545 C C . VAL A 1 328 ? -6.045 27.652 47.994 1.00 92.38 328 VAL A C 1
ATOM 2547 O O . VAL A 1 328 ? -6.292 28.117 49.110 1.00 92.38 328 VAL A O 1
ATOM 2550 N N . MET A 1 329 ? -4.846 27.793 47.420 1.00 89.75 329 MET A N 1
ATOM 2551 C CA . MET A 1 329 ? -3.762 28.544 48.060 1.00 89.75 329 MET A CA 1
ATOM 2552 C C . MET A 1 329 ? -4.112 30.022 48.232 1.00 89.75 329 MET A C 1
ATOM 2554 O O . MET A 1 329 ? -3.863 30.583 49.298 1.00 89.75 329 MET A O 1
ATOM 2558 N N . LEU A 1 330 ? -4.739 30.634 47.228 1.00 91.25 330 LEU A N 1
ATOM 2559 C CA . LEU A 1 330 ? -5.190 32.020 47.290 1.00 91.25 330 LEU A CA 1
ATOM 2560 C C . LEU A 1 330 ? -6.268 32.207 48.362 1.00 91.25 330 LEU A C 1
ATOM 2562 O O . LEU A 1 330 ? -6.179 33.129 49.169 1.00 91.25 330 LEU A O 1
ATOM 2566 N N . PHE A 1 331 ? -7.248 31.304 48.424 1.00 92.44 331 PHE A N 1
ATOM 2567 C CA . PHE A 1 331 ? -8.288 31.338 49.449 1.00 92.44 331 PHE A CA 1
ATOM 2568 C C . PHE A 1 331 ? -7.692 31.228 50.857 1.00 92.44 331 PHE A C 1
ATOM 2570 O O . PHE A 1 331 ? -8.015 32.029 51.735 1.00 92.44 331 PHE A O 1
ATOM 2577 N N . LYS A 1 332 ? -6.760 30.290 51.061 1.00 89.19 332 LYS A N 1
ATOM 2578 C CA . LYS A 1 332 ? -6.046 30.137 52.333 1.00 89.19 332 LYS A CA 1
ATOM 2579 C C . LYS A 1 332 ? -5.246 31.390 52.695 1.00 89.19 332 LYS A C 1
ATOM 2581 O O . LYS A 1 332 ? -5.306 31.846 53.833 1.00 89.19 332 LYS A O 1
ATOM 2586 N N . TYR A 1 333 ? -4.541 31.972 51.727 1.00 90.00 333 TYR A N 1
ATOM 2587 C CA . TYR A 1 333 ? -3.775 33.201 51.920 1.00 90.00 333 TYR A CA 1
ATOM 2588 C C . TYR A 1 333 ? -4.665 34.373 52.358 1.00 90.00 333 TYR A C 1
ATOM 2590 O O . TYR A 1 333 ? -4.327 35.074 53.315 1.00 90.00 333 TYR A O 1
ATOM 2598 N N . ILE A 1 334 ? -5.815 34.553 51.699 1.00 90.50 334 ILE A N 1
ATOM 2599 C CA . ILE A 1 334 ? -6.792 35.600 52.028 1.00 90.50 334 ILE A CA 1
ATOM 2600 C C . ILE A 1 334 ? -7.369 35.377 53.429 1.00 90.50 334 ILE A C 1
ATOM 2602 O O . ILE A 1 334 ? -7.454 36.323 54.211 1.00 90.50 334 ILE A O 1
ATOM 2606 N N . TRP A 1 335 ? -7.725 34.140 53.775 1.00 84.88 335 TRP A N 1
ATOM 2607 C CA . TRP A 1 335 ? -8.273 33.800 55.089 1.00 84.88 335 TRP A CA 1
ATOM 2608 C C . TRP A 1 335 ? -7.282 34.091 56.227 1.00 84.88 335 TRP A C 1
ATOM 2610 O O . TRP A 1 335 ? -7.625 34.747 57.217 1.00 84.88 335 TRP A O 1
ATOM 2620 N N . ASP A 1 336 ? -6.022 33.685 56.056 1.00 86.12 336 ASP A N 1
ATOM 2621 C CA . ASP A 1 336 ? -4.966 33.917 57.045 1.00 86.12 336 ASP A CA 1
ATOM 2622 C C . ASP A 1 336 ? -4.660 35.415 57.229 1.00 86.12 336 ASP A C 1
ATOM 2624 O O . ASP A 1 336 ? -4.363 35.845 58.346 1.00 86.12 336 ASP A O 1
ATOM 2628 N N . HIS A 1 337 ? -4.775 36.233 56.176 1.00 80.62 337 HIS A N 1
ATOM 2629 C CA . HIS A 1 337 ? -4.567 37.686 56.265 1.00 80.62 337 HIS A CA 1
ATOM 2630 C C . HIS A 1 337 ? -5.793 38.438 56.797 1.00 80.62 337 HIS A C 1
ATOM 2632 O O . HIS A 1 337 ? -5.636 39.380 57.573 1.00 80.62 337 HIS A O 1
ATOM 2638 N N . SER A 1 338 ? -7.009 37.998 56.465 1.00 77.75 338 SER A N 1
ATOM 2639 C CA . SER A 1 338 ? -8.249 38.580 56.992 1.00 77.75 338 SER A CA 1
ATOM 2640 C C . SER A 1 338 ? -8.361 38.395 58.512 1.00 77.75 338 SER A C 1
ATOM 2642 O O . SER A 1 338 ? -8.698 39.335 59.233 1.00 77.75 338 SER A O 1
ATOM 2644 N N . SER A 1 339 ? -7.960 37.227 59.030 1.00 67.81 339 SER A N 1
ATOM 2645 C CA . SER A 1 339 ? -8.004 36.926 60.471 1.00 67.81 339 SER A CA 1
ATOM 2646 C C . SER A 1 339 ? -7.051 37.771 61.336 1.00 67.81 339 SER A C 1
ATOM 2648 O O . SER A 1 339 ? -7.253 37.882 62.547 1.00 67.81 339 SER A O 1
ATOM 2650 N N . LYS A 1 340 ? -6.030 38.401 60.737 1.00 61.94 340 LYS A N 1
ATOM 2651 C CA . LYS A 1 340 ? -5.069 39.269 61.441 1.00 61.94 340 LYS A CA 1
ATOM 2652 C C . LYS A 1 340 ? -5.523 40.725 61.565 1.00 61.94 340 LYS A C 1
ATOM 2654 O O . LYS A 1 340 ? -4.942 41.448 62.362 1.00 61.94 340 LYS A O 1
ATOM 2659 N N . SER A 1 341 ? -6.556 41.146 60.832 1.00 56.03 341 SER A N 1
ATOM 2660 C CA . SER A 1 341 ? -7.059 42.529 60.860 1.00 56.03 341 SER A CA 1
ATOM 2661 C C . SER A 1 341 ? -8.179 42.771 61.888 1.00 56.03 341 SER A C 1
ATOM 2663 O O . SER A 1 341 ? -8.705 43.878 61.959 1.00 56.03 341 SER A O 1
ATOM 2665 N N . GLN A 1 342 ? -8.570 41.750 62.658 1.00 52.72 342 GLN A N 1
ATOM 2666 C CA . GLN A 1 342 ? -9.643 41.797 63.668 1.00 52.72 342 GLN A CA 1
ATOM 2667 C C . GLN A 1 342 ? -9.109 41.618 65.108 1.00 52.72 342 GLN A C 1
ATOM 2669 O O . GLN A 1 342 ? -9.842 41.173 65.990 1.00 52.72 342 GLN A O 1
ATOM 2674 N N . LYS A 1 343 ? -7.829 41.923 65.354 1.00 45.97 343 LYS A N 1
ATOM 2675 C CA . LYS A 1 343 ? -7.219 41.917 66.692 1.00 45.97 343 LYS A CA 1
ATOM 2676 C C . LYS A 1 343 ? -6.583 43.246 67.040 1.00 45.97 343 LYS A C 1
ATOM 2678 O O . LYS A 1 343 ? -5.976 43.844 66.126 1.00 45.97 343 LYS A O 1
#

pLDDT: mean 74.26, std 22.36, range [28.59, 98.75]

Secondary structure (DSSP, 8-state):
-HHHHHHHHHHHHHHHHHHHSTTS-------PPPP---EEEEEEEES--SSEEEEEEEEE-TTS-EEEEEEEESSTT--EE---EEEESSEEEEEEEEE-PPTT-EEEEEEEEEETTEEEEPPPEEEEPPP-------TT--S-----S------EEEEEEEEES--SSEEEEEEEEEESSS--EEEEEEEESSTT--EEPPPEEEET-SEEEEEEEEESPPTT-EEEEEEEEE-SS-EEEPPPEEEEPPPP-----------PPP-----PPPPPP---------------------------S-S-SS-SSHHHHHHHHHHHHHHHHHHHHHHHHHTTTT-

InterPro domains:
  IPR003961 Fibronectin type III [SM00060] (51-120)
  IPR003961 Fibronectin type III [SM00060] (169-240)
  IPR003961 Fibronectin type III [cd00063] (44-129)
  IPR013783 Immunoglobulin-like fold [G3DSA:2.60.40.10] (35-133)
  IPR036116 Fibronectin type III superfamily [SSF49265] (69-241)

Radius of gyration: 37.25 Å; chains: 1; bounding box: 103×75×110 Å

Sequence (343 aa):
MVSKLIKSAGNFFISAMLFMTFLGVLSFPIVAKAADEPDTTTRSATNVTDESAVLNGRVDGNGAYTYAWFEWGRDRDLDDSTFDVVIGSGTKNFDIRITGLRENTTYYFRAIAENDEGIDRGSILSFRTDRYSNFYYDEDDYYYSNNDGRITSDDLTAITDGATEVGNTSAQLNSLIISSVDSPTNAWFEWGTTPSLGNRTAEMSVGSLPAVRHAHTLLGLTPGRIYYFRAVAENSYWRNYGSVLSFVTNEGTVEQNVNTIIIREPVIVEIPAPATAVEENEKKDNSVEDQPETTRTSPIGANVYGAGFLPGSLLGWLLLLILVLMAVMLFKYIWDHSSKSQK

Organism: NCBI:txid1801739

Foldseek 3Di:
DVVVVVVVVVVVVVVVVVVVVVVVPPPPPPPQQDFAWKDKAWWDWPPFAQWKIKTKIKIARRQFWKKKWKQKDLDPVRPDIDDIDTPGHGIDMDIDMDGRDHGQGKMKMWMWMDGPRGIDIHFIDMDTHHHDDPPDPPVPDPDDDPDDDDPPGQDFDKAWDDWPPFAQFKIKTKIKTAGPDQFWKKKWKFKDLDSNGDDIDDIDTPGRDRIDMDMDMGGRHHGQGKMKMWMWMDTPRDIGIHIIDMDHHHHDPPPPPPVPPPPPDDDDDDDDDDDDDDDDDDDDDDDDDDDDDDDDDDDDDDDDDDDDPQDPDPVRVVVVVVVVVVVVVVVVVCVVVVVVVPD